Protein AF-A0A940B2F2-F1 (afdb_monomer_lite)

pLDDT: mean 76.48, std 18.61, range [26.86, 97.25]

Sequence (339 aa):
MKKLCLLAMIIAVISIASHAATLQRTILSHKGKITQYDANHWQDAINDAVSGDTVYFTPGLFSGSINITKPITLIGSGVAEDNAFWTGNDPLWYNGALANIYAGCAKTGESTRIDGNVSINIPGKITLTKTLMEGFLIYRDPWNSDGASVFIEQEITGVIIKRCQIGWISASAKSANMVLENCFFNGISPANWEEPDIHNCVIGQQIDARETEGFEFTNCMLNDLLGAHNCNFVNCTIESLGDWNNRSTHNTYVNCIYRESEENSTYSNCWQNDSPNLFTKSQLQSGGYIGTDNTVVGPLGGPAPFTLIPSQPYVTSSTLNYVKSTKKLNVNVTVKQGK

Radius of gyration: 21.16 Å; chains: 1; bounding box: 71×39×53 Å

Secondary structure (DSSP, 8-state):
-HHHHHHHHHHHHHTTS-TTS-S-EEEEEETTEEEEEETTSHHHHHHH--TT-EEEE-SEEEES-EEE-S--EEE-----GGGSSS-TTS-SS-TTHHHHHHTT---TTSSEEEES-EEE--SSSEE--S-SEES-EE---TTSSS--SEEE-S-EE--EEES-EEEEEEESS-EES-EEES-EEEEEE-TTEES-EEES-EEEEE--SS-EES-EEES-EEEE-TTEES-EEES-EEEE---SS------EEES-EESSPPTT-EEES-EE-S-TT---HHH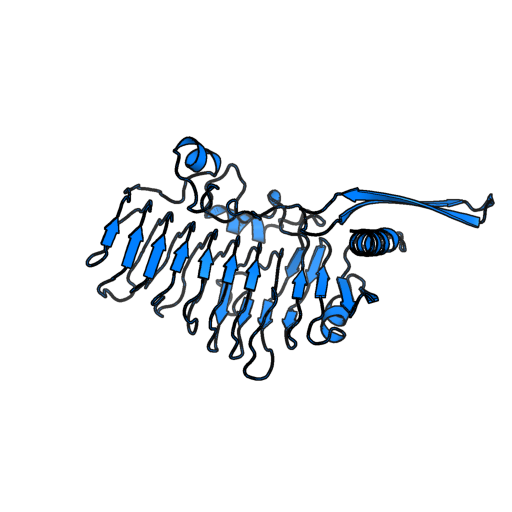HHHTT-B-TTSSBSSTT-SSS-S-SS-SS-EEEEEEEEEETTTTEEEEEEEEEPP-

Structure (mmCIF, N/CA/C/O backbone):
data_AF-A0A940B2F2-F1
#
_entry.id   AF-A0A940B2F2-F1
#
loop_
_atom_site.group_PDB
_atom_site.id
_atom_site.type_symbol
_atom_site.label_atom_id
_atom_site.label_alt_id
_atom_site.label_comp_id
_atom_site.label_asym_id
_atom_site.label_entity_id
_atom_site.label_seq_id
_atom_site.pdbx_PDB_ins_code
_atom_site.Cartn_x
_atom_site.Cartn_y
_atom_site.Cartn_z
_atom_site.occupancy
_atom_site.B_iso_or_equiv
_atom_site.auth_seq_id
_atom_site.auth_comp_id
_atom_site.auth_asym_id
_atom_site.auth_atom_id
_atom_site.pdbx_PDB_model_num
ATOM 1 N N . MET A 1 1 ? -20.273 -17.079 8.091 1.00 36.53 1 MET A N 1
ATOM 2 C CA . MET A 1 1 ? -21.473 -16.251 7.817 1.00 36.53 1 MET A CA 1
ATOM 3 C C . MET A 1 1 ? -22.186 -15.795 9.092 1.00 36.53 1 MET A C 1
ATOM 5 O O . MET A 1 1 ? -22.054 -14.628 9.417 1.00 36.53 1 MET A O 1
ATOM 9 N N . LYS A 1 2 ? -22.834 -16.662 9.893 1.00 26.86 2 LYS A N 1
ATOM 10 C CA . LYS A 1 2 ? -23.610 -16.226 11.086 1.00 26.86 2 LYS A CA 1
ATOM 11 C C . LYS A 1 2 ? -22.819 -15.420 12.140 1.00 26.86 2 LYS A C 1
ATOM 13 O O . LYS A 1 2 ? -23.349 -14.454 12.667 1.00 26.86 2 LYS A O 1
ATOM 18 N N . LYS A 1 3 ? -21.554 -15.772 12.415 1.00 31.70 3 LYS A N 1
ATOM 19 C CA . LYS A 1 3 ? -20.687 -15.044 13.372 1.00 31.70 3 LYS A CA 1
ATOM 20 C C . LYS A 1 3 ? -20.163 -13.703 12.831 1.00 31.70 3 LYS A C 1
ATOM 22 O O . LYS A 1 3 ? -20.025 -12.762 13.599 1.00 31.70 3 LYS A O 1
ATOM 27 N N . LEU A 1 4 ? -19.939 -13.608 11.516 1.00 35.59 4 LEU A N 1
ATOM 28 C CA . LEU A 1 4 ? -19.496 -12.379 10.842 1.00 35.59 4 LEU A CA 1
ATOM 29 C C . LEU A 1 4 ? -20.639 -11.348 10.775 1.00 35.59 4 LEU A C 1
ATOM 31 O O . LEU A 1 4 ? -20.444 -10.177 11.075 1.00 35.59 4 LEU A O 1
ATOM 35 N N . CYS A 1 5 ? -21.864 -11.812 10.490 1.00 35.19 5 CYS A N 1
ATOM 36 C CA . CYS A 1 5 ? -23.074 -10.987 10.537 1.00 35.19 5 CYS A CA 1
ATOM 37 C C . CYS A 1 5 ? -23.402 -10.491 11.958 1.00 35.19 5 CYS A C 1
ATOM 39 O O . CYS A 1 5 ? -23.948 -9.404 12.109 1.00 35.19 5 CYS A O 1
ATOM 41 N N . LEU A 1 6 ? -23.064 -11.266 12.998 1.00 35.03 6 LEU A N 1
ATOM 42 C CA . LEU A 1 6 ? -23.266 -10.870 14.396 1.00 35.03 6 LEU A CA 1
ATOM 43 C C . LEU A 1 6 ? -22.273 -9.779 14.829 1.00 35.03 6 LEU A C 1
ATOM 45 O O . LEU A 1 6 ? -22.662 -8.839 15.514 1.00 35.03 6 LEU A O 1
ATOM 49 N N . LEU A 1 7 ? -21.015 -9.872 14.382 1.00 41.25 7 LEU A N 1
ATOM 50 C CA . LEU A 1 7 ? -19.986 -8.854 14.621 1.00 41.25 7 LEU A CA 1
ATOM 51 C C . LEU A 1 7 ? -20.359 -7.523 13.948 1.00 41.25 7 LEU A C 1
ATOM 53 O O . LEU A 1 7 ? -20.327 -6.476 14.589 1.00 41.25 7 LEU A O 1
ATOM 57 N N . ALA A 1 8 ? -20.821 -7.587 12.695 1.00 45.59 8 ALA A N 1
ATOM 58 C CA . ALA A 1 8 ? -21.332 -6.439 11.946 1.00 45.59 8 ALA A CA 1
ATOM 59 C C . ALA A 1 8 ? -22.573 -5.799 12.599 1.00 45.59 8 ALA A C 1
ATOM 61 O O . ALA A 1 8 ? -22.670 -4.577 12.671 1.00 45.59 8 ALA A O 1
ATOM 62 N N . MET A 1 9 ? -23.501 -6.603 13.137 1.00 38.94 9 MET A N 1
ATOM 63 C CA . MET A 1 9 ? -24.659 -6.097 13.890 1.00 38.94 9 MET A CA 1
ATOM 64 C C . MET A 1 9 ? -24.264 -5.403 15.202 1.00 38.94 9 MET A C 1
ATOM 66 O O . MET A 1 9 ? -24.901 -4.428 15.587 1.00 38.94 9 MET A O 1
ATOM 70 N N . ILE A 1 10 ? -23.213 -5.859 15.887 1.00 47.75 10 ILE A N 1
ATOM 71 C CA . ILE A 1 10 ? -22.746 -5.244 17.142 1.00 47.75 10 ILE A CA 1
ATOM 72 C C . ILE A 1 10 ? -22.036 -3.911 16.870 1.00 47.75 10 ILE A C 1
ATOM 74 O O . ILE A 1 10 ? -22.280 -2.936 17.577 1.00 47.75 10 ILE A O 1
ATOM 78 N N . ILE A 1 11 ? -21.230 -3.833 15.808 1.00 47.78 11 ILE A N 1
ATOM 79 C CA . ILE A 1 11 ? -20.632 -2.571 15.338 1.00 47.78 11 ILE A CA 1
ATOM 80 C C . ILE A 1 11 ? -21.739 -1.561 14.980 1.00 47.78 11 ILE A C 1
ATOM 82 O O . ILE A 1 11 ? -21.633 -0.379 15.304 1.00 47.78 11 ILE A O 1
ATOM 86 N N . ALA A 1 12 ? -22.842 -2.050 14.406 1.00 41.50 12 ALA A N 1
ATOM 87 C CA . ALA A 1 12 ? -23.969 -1.250 13.948 1.00 41.50 12 ALA A CA 1
ATOM 88 C C . ALA A 1 12 ? -24.878 -0.663 15.043 1.00 41.50 12 ALA A C 1
ATOM 90 O O . ALA A 1 12 ? -25.451 0.407 14.857 1.00 41.50 12 ALA A O 1
ATOM 91 N N . VAL A 1 13 ? -25.023 -1.334 16.188 1.00 41.50 13 VAL A N 1
ATOM 92 C CA . VAL A 1 13 ? -25.939 -0.903 17.265 1.00 41.50 13 VAL A CA 1
ATOM 93 C C . VAL A 1 13 ? -25.313 0.154 18.191 1.00 41.50 13 VAL A C 1
ATOM 95 O O . VAL A 1 13 ? -26.031 0.879 18.877 1.00 41.50 13 VAL A O 1
ATOM 98 N N . ILE A 1 14 ? -23.984 0.286 18.213 1.00 45.78 14 ILE A N 1
ATOM 99 C CA . ILE A 1 14 ? -23.275 1.066 19.244 1.00 45.78 14 ILE A CA 1
ATOM 100 C C . ILE A 1 14 ? -22.861 2.470 18.753 1.00 45.78 14 ILE A C 1
ATOM 102 O O . ILE A 1 14 ? -22.592 3.353 19.567 1.00 45.78 14 ILE A O 1
ATOM 106 N N . SER A 1 15 ? -22.946 2.754 17.448 1.00 39.41 15 SER A N 1
ATOM 107 C CA . SER A 1 15 ? -22.737 4.092 16.859 1.00 39.41 15 SER A CA 1
ATOM 108 C C . SER A 1 15 ? -23.793 5.141 17.254 1.00 39.41 15 SER A C 1
ATOM 110 O O . SER A 1 15 ? -23.767 6.258 16.751 1.00 39.41 15 SER A O 1
ATOM 112 N N . ILE A 1 16 ? -24.734 4.799 18.138 1.00 42.12 16 ILE A N 1
ATOM 113 C CA . ILE A 1 16 ? -26.012 5.506 18.280 1.00 42.12 16 ILE A CA 1
ATOM 114 C C . ILE A 1 16 ? -26.215 6.135 19.676 1.00 42.12 16 ILE A C 1
ATOM 116 O O . ILE A 1 16 ? -27.198 6.830 19.923 1.00 42.12 16 ILE A O 1
ATOM 120 N N . ALA A 1 17 ? -25.273 5.956 20.603 1.00 33.91 17 ALA A N 1
ATOM 121 C CA . ALA A 1 17 ? -25.371 6.497 21.960 1.00 33.91 17 ALA A CA 1
ATOM 122 C C . ALA A 1 17 ? -24.471 7.729 22.188 1.00 33.91 17 ALA A C 1
ATOM 124 O O . ALA A 1 17 ? -23.550 7.663 22.992 1.00 33.91 17 ALA A O 1
ATOM 125 N N . SER A 1 18 ? -24.733 8.839 21.488 1.00 33.03 18 SER A N 1
ATOM 126 C CA . SER A 1 18 ? -24.575 10.217 22.007 1.00 33.03 18 SER A CA 1
ATOM 127 C C . SER A 1 18 ? -24.997 11.247 20.949 1.00 33.03 18 SER A C 1
ATOM 129 O O . SER A 1 18 ? -24.372 11.413 19.906 1.00 33.03 18 SER A O 1
ATOM 131 N N . HIS A 1 19 ? -26.093 11.959 21.215 1.00 33.22 19 HIS A N 1
ATOM 132 C CA . HIS A 1 19 ? -26.505 13.126 20.435 1.00 33.22 19 HIS A CA 1
ATOM 133 C C . HIS A 1 19 ? -25.545 14.286 20.752 1.00 33.22 19 HIS A C 1
ATOM 135 O O . HIS A 1 19 ? -25.792 14.992 21.723 1.00 33.22 19 HIS A O 1
ATOM 141 N N . ALA A 1 20 ? -24.433 14.396 20.009 1.00 31.58 20 ALA A N 1
ATOM 142 C CA . ALA A 1 20 ? -23.601 15.601 19.784 1.00 31.58 20 ALA A CA 1
ATOM 143 C C . ALA A 1 20 ? -22.152 15.281 19.345 1.00 31.58 20 ALA A C 1
ATOM 145 O O . ALA A 1 20 ? -21.433 16.198 18.962 1.00 31.58 20 ALA A O 1
ATOM 146 N N . ALA A 1 21 ? -21.697 14.025 19.401 1.00 36.19 21 ALA A N 1
ATOM 147 C CA . ALA A 1 21 ? -20.305 13.677 19.110 1.00 36.19 21 ALA A CA 1
ATOM 148 C C . ALA A 1 21 ? -20.130 13.167 17.671 1.00 36.19 21 ALA A C 1
ATOM 150 O O . ALA A 1 21 ? -20.976 12.441 17.148 1.00 36.19 21 ALA A O 1
ATOM 151 N N . THR A 1 22 ? -19.020 13.544 17.041 1.00 48.56 22 THR A N 1
ATOM 152 C CA . THR A 1 22 ? -18.522 12.980 15.782 1.00 48.56 22 THR A CA 1
ATOM 153 C C . THR A 1 22 ? -18.625 11.447 15.795 1.00 48.56 22 THR A C 1
ATOM 155 O O . THR A 1 22 ? -18.261 10.798 16.771 1.00 48.56 22 THR A O 1
ATOM 158 N N . LEU A 1 23 ? -19.112 10.841 14.704 1.00 61.84 23 LEU A N 1
ATOM 159 C CA . LEU A 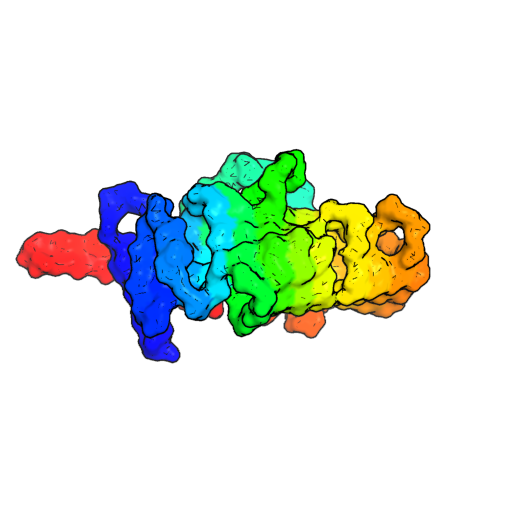1 23 ? -19.284 9.381 14.543 1.00 61.84 23 LEU A CA 1
ATOM 160 C C . LEU A 1 23 ? -17.955 8.586 14.529 1.00 61.84 23 LEU A C 1
ATOM 162 O O . LEU A 1 23 ? -17.955 7.389 14.248 1.00 61.84 23 LEU A O 1
ATOM 166 N N . GLN A 1 24 ? -16.836 9.244 14.831 1.00 75.44 24 GLN A N 1
ATOM 167 C CA . GLN A 1 24 ? -15.497 8.685 14.818 1.00 75.44 24 GLN A CA 1
ATOM 168 C C . GLN A 1 24 ? -15.262 7.792 16.039 1.00 75.44 24 GLN A C 1
ATOM 170 O O . GLN A 1 24 ? -15.423 8.220 17.184 1.00 75.44 24 GLN A O 1
ATOM 175 N N . ARG A 1 25 ? -14.891 6.537 15.790 1.00 81.69 25 ARG A N 1
ATOM 176 C CA . ARG A 1 25 ? -14.642 5.518 16.810 1.00 81.69 25 ARG A CA 1
ATOM 177 C C . ARG A 1 25 ? -13.499 4.609 16.400 1.00 81.69 25 ARG A C 1
ATOM 179 O O . ARG A 1 25 ? -13.245 4.396 15.213 1.00 81.69 25 ARG A O 1
ATOM 186 N N . THR A 1 26 ? -12.916 3.985 17.412 1.00 86.44 26 THR A N 1
ATOM 187 C CA . THR A 1 26 ? -11.992 2.869 17.239 1.00 86.44 26 THR A CA 1
ATOM 188 C C . THR A 1 26 ? -12.540 1.642 17.952 1.00 86.44 26 THR A C 1
ATOM 190 O O . THR A 1 26 ? -13.150 1.737 19.018 1.00 86.44 26 THR A O 1
ATOM 193 N N . ILE A 1 27 ? -12.385 0.477 17.334 1.00 85.88 27 ILE A N 1
ATOM 194 C CA . ILE A 1 27 ? -12.992 -0.772 17.781 1.00 85.88 27 ILE A CA 1
ATOM 195 C C . ILE A 1 27 ? -11.896 -1.823 17.903 1.00 85.88 27 ILE A C 1
ATOM 197 O O . ILE A 1 27 ? -11.338 -2.260 16.902 1.00 85.88 27 ILE A O 1
ATOM 201 N N . LEU A 1 28 ? -11.614 -2.262 19.123 1.00 89.19 28 LEU A N 1
ATOM 202 C CA . LEU A 1 28 ? -10.711 -3.375 19.386 1.00 89.19 28 LEU A CA 1
ATOM 203 C C . LEU A 1 28 ? -11.487 -4.692 19.330 1.00 89.19 28 LEU A C 1
ATOM 205 O O . LEU A 1 28 ? -12.464 -4.878 20.056 1.00 89.19 28 LEU A O 1
ATOM 209 N N . SER A 1 29 ? -11.026 -5.624 18.500 1.00 86.62 29 SER A N 1
ATOM 210 C CA . SER A 1 29 ? -11.499 -7.005 18.441 1.00 86.62 29 SER A CA 1
ATOM 211 C C . SER A 1 29 ? -10.461 -7.951 19.032 1.00 86.62 29 SER A C 1
ATOM 213 O O . SER A 1 29 ? -9.476 -8.285 18.373 1.00 86.62 29 SER A O 1
ATOM 215 N N . HIS A 1 30 ? -10.746 -8.459 20.231 1.00 89.38 30 HIS A N 1
ATOM 216 C CA . HIS A 1 30 ? -9.920 -9.431 20.940 1.00 89.38 30 HIS A CA 1
ATOM 217 C C . HIS A 1 30 ? -10.672 -10.753 21.106 1.00 89.38 30 HIS A C 1
ATOM 219 O O . HIS A 1 30 ? -11.643 -10.838 21.861 1.00 89.38 30 HIS A O 1
ATOM 225 N N . LYS A 1 31 ? -10.246 -11.809 20.401 1.00 86.81 31 LYS A N 1
ATOM 226 C CA . LYS A 1 31 ? -10.842 -13.165 20.490 1.00 86.81 31 LYS A CA 1
ATOM 227 C C . LYS A 1 31 ? -12.380 -13.183 20.364 1.00 86.81 31 LYS A C 1
ATOM 229 O O . LYS A 1 31 ? -13.065 -13.957 21.030 1.00 86.81 31 LYS A O 1
ATOM 234 N N . GLY A 1 32 ? -12.932 -12.319 19.509 1.00 74.56 32 GLY A N 1
ATOM 235 C CA . GLY A 1 32 ? -14.376 -12.184 19.283 1.00 74.56 32 GLY A CA 1
ATOM 236 C C . GLY A 1 32 ? -15.115 -11.288 20.285 1.00 74.56 32 GLY A C 1
ATOM 237 O O . GLY A 1 32 ? -16.309 -11.057 20.106 1.00 74.56 32 GLY A O 1
ATOM 238 N N . LYS A 1 33 ? -14.431 -10.755 21.306 1.00 80.06 33 LYS A N 1
ATOM 239 C CA . LYS A 1 33 ? -14.927 -9.659 22.144 1.00 80.06 33 LYS A CA 1
ATOM 240 C C . LYS A 1 33 ? -14.610 -8.326 21.470 1.00 80.06 33 LYS A C 1
ATOM 242 O O . LYS A 1 33 ? -13.508 -8.140 20.963 1.00 80.06 33 LYS A O 1
ATOM 247 N N . ILE A 1 34 ? -15.573 -7.411 21.506 1.00 81.69 34 ILE A N 1
ATOM 248 C CA . ILE A 1 34 ? -15.451 -6.067 20.950 1.00 81.69 34 ILE A CA 1
ATOM 249 C C . ILE A 1 34 ? -15.424 -5.039 22.084 1.00 81.69 34 ILE A C 1
ATOM 251 O O . ILE A 1 34 ? -16.316 -5.045 22.934 1.00 81.69 34 ILE A O 1
ATOM 255 N N . THR A 1 35 ? -14.429 -4.154 22.066 1.00 83.69 35 THR A N 1
ATOM 256 C CA . THR A 1 35 ? -14.328 -2.966 22.928 1.00 83.69 35 THR A CA 1
ATOM 257 C C . THR A 1 35 ? -14.304 -1.725 22.042 1.00 83.69 35 THR A C 1
ATOM 259 O O . THR A 1 35 ? -13.708 -1.753 20.967 1.00 83.69 35 THR A O 1
ATOM 262 N N . GLN A 1 36 ? -14.972 -0.650 22.458 1.00 80.69 36 GLN A N 1
ATOM 263 C CA . GLN A 1 36 ? -15.047 0.587 21.683 1.00 80.69 36 GLN A CA 1
ATOM 264 C C . GLN A 1 36 ? -14.445 1.750 22.437 1.00 80.69 36 GLN A C 1
ATOM 266 O O . GLN A 1 36 ? -14.612 1.862 23.649 1.00 80.69 36 GLN A O 1
ATOM 271 N N . TYR A 1 37 ? -13.834 2.630 21.663 1.00 86.56 37 TYR A N 1
ATOM 272 C CA . TYR A 1 37 ? -13.185 3.837 22.118 1.00 86.56 37 TYR A CA 1
ATOM 273 C C . TYR A 1 37 ? -13.753 4.991 21.302 1.00 86.56 37 TYR A C 1
ATOM 275 O O . TYR A 1 37 ? -13.975 4.865 20.090 1.00 86.56 37 TYR A O 1
ATOM 283 N N . ASP A 1 38 ? -14.065 6.088 21.981 1.00 83.19 38 ASP A N 1
ATOM 284 C CA . ASP A 1 38 ? -14.526 7.304 21.322 1.00 83.19 38 ASP A CA 1
ATOM 285 C C . ASP A 1 38 ? -13.369 8.019 20.600 1.00 83.19 38 ASP A C 1
ATOM 287 O O . ASP A 1 38 ? -12.210 7.604 20.665 1.00 83.19 38 ASP A O 1
ATOM 291 N N . ALA A 1 39 ? -13.695 9.103 19.896 1.00 76.94 39 ALA A N 1
ATOM 292 C CA . ALA A 1 39 ? -12.737 9.867 19.104 1.00 76.94 39 ALA A CA 1
ATOM 293 C C . ALA A 1 39 ? -11.546 10.423 19.906 1.00 76.94 39 ALA A C 1
ATOM 295 O O . ALA A 1 39 ? -10.504 10.666 19.311 1.00 76.94 39 ALA A O 1
ATOM 296 N N . ASN A 1 40 ? -11.668 10.613 21.224 1.00 83.00 40 ASN A N 1
ATOM 297 C CA . ASN A 1 40 ? -10.592 11.153 22.062 1.00 83.00 40 ASN A CA 1
ATOM 298 C C . ASN A 1 40 ? -9.728 10.055 22.698 1.00 83.00 40 ASN A C 1
ATOM 300 O O . ASN A 1 40 ? -8.626 10.341 23.153 1.00 83.00 40 ASN A O 1
ATOM 304 N N . HIS A 1 41 ? -10.207 8.810 22.704 1.00 89.06 41 HIS A N 1
ATOM 305 C CA . HIS A 1 41 ? -9.547 7.663 23.334 1.00 89.06 41 HIS A CA 1
ATOM 306 C C . HIS A 1 41 ? -9.123 6.599 22.314 1.00 89.06 41 HIS A C 1
ATOM 308 O O . HIS A 1 41 ? -8.880 5.446 22.658 1.00 89.06 41 HIS A O 1
ATOM 314 N N . TRP A 1 42 ? -9.024 6.952 21.031 1.00 91.44 42 TRP A N 1
ATOM 315 C CA . TRP A 1 42 ? -8.665 5.999 19.979 1.00 91.44 42 TRP A CA 1
ATOM 316 C C . TRP A 1 42 ? -7.302 5.324 20.216 1.00 91.44 42 TRP A C 1
ATOM 318 O O . TRP A 1 42 ? -7.121 4.159 19.858 1.00 91.44 42 TRP A O 1
ATOM 328 N N . GLN A 1 43 ? -6.357 6.031 20.848 1.00 94.69 43 GLN A N 1
ATOM 329 C CA . GLN A 1 43 ? -5.039 5.500 21.211 1.00 94.69 43 GLN A CA 1
ATOM 330 C C . GLN A 1 43 ? -5.133 4.389 22.261 1.00 94.69 43 GLN A C 1
ATOM 332 O O . GLN A 1 43 ? -4.344 3.445 22.221 1.00 94.69 43 GLN A O 1
ATOM 337 N N . ASP A 1 44 ? -6.133 4.436 23.143 1.00 95.62 44 ASP A N 1
ATOM 338 C CA . ASP A 1 44 ? -6.344 3.398 24.152 1.00 95.62 44 ASP A CA 1
ATOM 339 C C . ASP A 1 44 ? -6.693 2.057 23.501 1.00 95.62 44 ASP A C 1
ATOM 341 O O . ASP A 1 44 ? -6.255 1.015 23.976 1.00 95.62 44 ASP A O 1
ATOM 345 N N . ALA A 1 45 ? -7.357 2.060 22.339 1.00 94.81 45 ALA A N 1
ATOM 346 C CA . ALA A 1 45 ? -7.592 0.840 21.565 1.00 94.81 45 ALA A CA 1
ATOM 347 C C . ALA A 1 45 ? -6.286 0.159 21.131 1.00 94.81 45 ALA A C 1
ATOM 349 O O . ALA A 1 45 ? -6.189 -1.068 21.133 1.00 94.81 45 ALA A O 1
ATOM 350 N N . ILE A 1 46 ? -5.281 0.955 20.755 1.00 96.69 46 ILE A N 1
ATOM 351 C CA . ILE A 1 46 ? -3.949 0.473 20.375 1.00 96.69 46 ILE A CA 1
ATOM 352 C C . ILE A 1 46 ? -3.184 0.008 21.617 1.00 96.69 46 ILE A C 1
ATOM 354 O O . ILE A 1 46 ? -2.523 -1.034 21.582 1.00 96.69 46 ILE A O 1
ATOM 358 N N . ASN A 1 47 ? -3.297 0.739 22.728 1.00 96.69 47 ASN A N 1
ATOM 359 C CA . ASN A 1 47 ? -2.647 0.406 23.996 1.00 96.69 47 ASN A CA 1
ATOM 360 C C . ASN A 1 47 ? -3.194 -0.895 24.605 1.00 96.69 47 ASN A C 1
ATOM 362 O O . ASN A 1 47 ? -2.402 -1.746 25.012 1.00 96.69 47 ASN A O 1
ATOM 366 N N . ASP A 1 48 ? -4.510 -1.094 24.568 1.00 96.88 48 ASP A N 1
ATOM 367 C CA . ASP A 1 48 ? -5.200 -2.265 25.119 1.00 96.88 48 ASP A CA 1
ATOM 368 C C . ASP A 1 48 ? -5.076 -3.514 24.238 1.00 96.88 48 ASP A C 1
ATOM 370 O O . ASP A 1 48 ? -5.196 -4.637 24.736 1.00 96.88 48 ASP A O 1
ATOM 374 N N . ALA A 1 49 ? -4.833 -3.346 22.933 1.00 97.25 49 ALA A N 1
ATOM 375 C CA . ALA A 1 49 ? -4.657 -4.466 22.016 1.00 97.25 49 ALA A CA 1
ATOM 376 C C . ALA A 1 49 ? -3.493 -5.366 22.450 1.00 97.25 49 ALA A C 1
ATOM 378 O O . ALA A 1 49 ? -2.452 -4.890 22.902 1.00 97.25 49 ALA A O 1
ATOM 379 N N . VAL A 1 50 ? -3.606 -6.672 22.241 1.00 96.62 50 VAL A N 1
ATOM 380 C CA . VAL A 1 50 ? -2.490 -7.614 22.403 1.00 96.62 50 VAL A CA 1
ATOM 381 C C . VAL A 1 50 ? -2.165 -8.298 21.078 1.00 96.62 50 VAL A C 1
ATOM 383 O O . VAL A 1 50 ? -2.909 -8.196 20.107 1.00 96.62 50 VAL A O 1
ATOM 386 N N . SER A 1 51 ? -1.024 -8.991 21.026 1.00 96.12 51 SER A N 1
ATOM 387 C CA . SER A 1 51 ? -0.583 -9.750 19.848 1.00 96.12 51 SER A CA 1
ATOM 388 C C . SER A 1 51 ? -1.722 -10.574 19.227 1.00 96.12 51 SER A C 1
ATOM 390 O O . SER A 1 51 ? -2.375 -11.368 19.909 1.00 96.12 51 SER A O 1
ATOM 392 N N . GLY A 1 52 ? -1.948 -10.382 17.926 1.00 94.12 52 GLY A N 1
ATOM 393 C CA . GLY A 1 52 ? -2.957 -11.076 17.132 1.00 94.12 52 GLY A CA 1
ATOM 394 C C . GLY A 1 52 ? -4.319 -10.383 17.026 1.00 94.12 52 GLY A C 1
ATOM 395 O O . GLY A 1 52 ? -5.143 -10.864 16.235 1.00 94.12 52 GLY A O 1
ATOM 396 N N . ASP A 1 53 ? -4.543 -9.295 17.769 1.00 95.38 53 ASP A N 1
ATOM 397 C CA . ASP A 1 53 ? -5.782 -8.512 17.742 1.00 95.38 53 ASP A CA 1
ATOM 398 C C . ASP A 1 53 ? -5.949 -7.691 16.461 1.00 95.38 53 ASP A C 1
ATOM 400 O O . ASP A 1 53 ? -5.013 -7.474 15.689 1.00 95.38 53 ASP A O 1
ATOM 404 N N . THR A 1 54 ? -7.177 -7.217 16.248 1.00 91.75 54 THR A N 1
ATOM 405 C CA . THR A 1 54 ? -7.514 -6.298 15.159 1.00 91.75 54 THR A CA 1
ATOM 406 C C . THR A 1 54 ? -8.158 -5.042 15.720 1.00 91.75 54 THR A C 1
ATOM 408 O O . THR A 1 54 ? -9.091 -5.132 16.519 1.00 91.75 54 THR A O 1
ATOM 411 N N . VAL A 1 55 ? -7.680 -3.883 15.281 1.00 93.69 55 VAL A N 1
ATOM 412 C CA . VAL A 1 55 ? -8.194 -2.569 15.653 1.00 93.69 55 VAL A CA 1
ATOM 413 C C . VAL A 1 55 ? -8.790 -1.913 14.414 1.00 93.69 55 VAL A C 1
ATOM 415 O O . VAL A 1 55 ? -8.090 -1.657 13.436 1.00 93.69 55 VAL A O 1
ATOM 418 N N . TYR A 1 56 ? -10.095 -1.661 14.450 1.00 87.81 56 TYR A N 1
ATOM 419 C CA . TYR A 1 56 ? -10.829 -1.031 13.359 1.00 87.81 56 TYR A CA 1
ATOM 420 C C . TYR A 1 56 ? -11.018 0.453 13.628 1.00 87.81 56 TYR A C 1
ATOM 422 O O . TYR A 1 56 ? -11.362 0.841 14.744 1.00 87.81 56 TYR A O 1
ATOM 430 N N . PHE A 1 57 ? -10.874 1.259 12.590 1.00 86.69 57 PHE A N 1
ATOM 431 C CA . PHE A 1 57 ? -11.087 2.694 12.607 1.00 86.69 57 PHE A CA 1
ATOM 432 C C . PHE A 1 57 ? -12.255 3.020 11.682 1.00 86.69 57 PHE A C 1
ATOM 434 O O . PHE A 1 57 ? -12.284 2.620 10.515 1.00 86.69 57 PHE A O 1
ATOM 441 N N . THR A 1 58 ? -13.236 3.753 12.201 1.00 78.50 58 THR A N 1
ATOM 442 C CA . THR A 1 58 ? -14.300 4.313 11.361 1.00 78.50 58 THR A CA 1
ATOM 443 C C . THR A 1 58 ? -13.736 5.427 10.471 1.00 78.50 58 THR A C 1
ATOM 445 O O . THR A 1 58 ? -12.602 5.876 10.684 1.00 78.50 58 THR A O 1
ATOM 448 N N . PRO A 1 59 ? -14.509 5.950 9.508 1.00 78.00 59 PRO A N 1
ATOM 449 C CA . PRO A 1 59 ? -14.142 7.200 8.865 1.00 78.00 59 PRO A CA 1
ATOM 450 C C . PRO A 1 59 ? -13.997 8.323 9.901 1.00 78.00 59 PRO A C 1
ATOM 452 O O . PRO A 1 59 ? -14.728 8.357 10.898 1.00 78.00 59 PRO A O 1
ATOM 455 N N . GLY A 1 60 ? -13.049 9.229 9.680 1.00 76.94 60 GLY A N 1
ATOM 456 C CA . GLY A 1 60 ? -12.731 10.312 10.607 1.00 76.94 60 GLY A CA 1
ATOM 457 C C . GLY A 1 60 ? -11.261 10.725 10.573 1.00 76.94 60 GLY A C 1
ATOM 458 O O . GLY A 1 60 ? -10.436 10.086 9.920 1.00 76.94 60 GLY A O 1
ATOM 459 N N . LEU A 1 61 ? -10.959 11.809 11.291 1.00 81.44 61 LEU A N 1
ATOM 460 C CA . LEU A 1 61 ? -9.618 12.370 11.441 1.00 81.44 61 LEU A CA 1
ATOM 461 C C . LEU A 1 61 ? -9.060 11.990 12.813 1.00 81.44 61 LEU A C 1
ATOM 463 O O . LEU A 1 61 ? -9.496 12.517 13.835 1.00 81.44 61 LEU A O 1
ATOM 467 N N . PHE A 1 62 ? -8.092 11.086 12.853 1.00 86.19 62 PHE A N 1
ATOM 468 C CA . PHE A 1 62 ? -7.432 10.651 14.079 1.00 86.19 62 PHE A CA 1
ATOM 469 C C . PHE A 1 62 ? -6.153 11.465 14.268 1.00 86.19 62 PHE A C 1
ATOM 471 O O . PHE A 1 62 ? -5.120 11.164 13.670 1.00 86.19 62 PHE A O 1
ATOM 478 N N . SER A 1 63 ? -6.247 12.534 15.061 1.00 86.12 63 SER A N 1
ATOM 479 C CA . SER A 1 63 ? -5.106 13.397 15.373 1.00 86.12 63 SER A CA 1
ATOM 480 C C . SER A 1 63 ? -4.096 12.693 16.270 1.00 86.12 63 SER A C 1
ATOM 482 O O . SER A 1 63 ? -4.466 12.141 17.309 1.00 86.12 63 SER A O 1
ATOM 484 N N . GLY A 1 64 ? -2.821 12.765 15.884 1.00 86.88 64 GLY A N 1
ATOM 485 C CA . GLY A 1 64 ? -1.701 12.158 16.595 1.00 86.88 64 GLY A CA 1
ATOM 486 C C . GLY A 1 64 ? -1.083 10.971 15.857 1.00 86.88 64 GLY A C 1
ATOM 487 O O . GLY A 1 64 ? -1.660 10.399 14.935 1.00 86.88 64 GLY A O 1
ATOM 488 N N . SER A 1 65 ? 0.122 10.600 16.285 1.00 91.62 65 SER A N 1
ATOM 489 C CA . SER A 1 65 ? 0.868 9.475 15.717 1.00 91.62 65 SER A CA 1
ATOM 490 C C . SER A 1 65 ? 0.431 8.132 16.310 1.00 91.62 65 SER A C 1
ATOM 492 O O . SER A 1 65 ? 0.003 8.048 17.464 1.00 91.62 65 SER A O 1
ATOM 494 N N . ILE A 1 66 ? 0.592 7.065 15.529 1.00 95.06 66 ILE A N 1
ATOM 495 C CA . ILE A 1 66 ? 0.439 5.672 15.958 1.00 95.06 66 ILE A CA 1
ATOM 496 C C . ILE A 1 66 ? 1.830 5.088 16.194 1.00 95.06 66 ILE A C 1
ATOM 498 O O . ILE A 1 66 ? 2.688 5.170 15.322 1.00 95.06 66 ILE A O 1
ATOM 502 N N . ASN A 1 67 ? 2.035 4.437 17.339 1.00 95.56 67 ASN A N 1
ATOM 503 C CA . ASN A 1 67 ? 3.214 3.608 17.577 1.00 95.56 67 ASN A CA 1
ATOM 504 C C . ASN A 1 67 ? 2.798 2.137 17.713 1.00 95.56 67 ASN A C 1
ATOM 506 O O . ASN A 1 67 ? 2.158 1.747 18.692 1.00 95.56 67 ASN A O 1
ATOM 510 N N . ILE A 1 68 ? 3.141 1.319 16.721 1.00 97.06 68 ILE A N 1
ATOM 511 C CA . ILE A 1 68 ? 2.830 -0.107 16.686 1.00 97.06 68 ILE A CA 1
ATOM 512 C C . ILE A 1 68 ? 3.963 -0.876 17.361 1.00 97.06 68 ILE A C 1
ATOM 514 O O . ILE A 1 68 ? 5.005 -1.134 16.765 1.00 97.06 68 ILE A O 1
ATOM 518 N N . THR A 1 69 ? 3.722 -1.291 18.602 1.00 97.06 69 THR A N 1
ATOM 519 C CA . THR A 1 69 ? 4.684 -2.047 19.426 1.00 97.06 69 THR A CA 1
ATOM 520 C C . THR A 1 69 ? 4.339 -3.529 19.566 1.00 97.06 69 THR A C 1
ATOM 522 O O . THR A 1 69 ? 5.051 -4.291 20.219 1.00 97.06 69 THR A O 1
ATOM 525 N N . LYS A 1 70 ? 3.224 -3.958 18.968 1.00 96.69 70 LYS A N 1
ATOM 526 C CA . LYS A 1 70 ? 2.663 -5.311 19.065 1.00 96.69 70 LYS A CA 1
ATOM 527 C C . LYS A 1 70 ? 2.223 -5.776 17.674 1.00 96.69 70 LYS A C 1
ATOM 529 O O . LYS A 1 70 ? 1.784 -4.939 16.888 1.00 96.69 70 LYS A O 1
ATOM 534 N N . PRO A 1 71 ? 2.275 -7.083 17.363 1.00 96.62 71 PRO A N 1
ATOM 535 C CA . PRO A 1 71 ? 1.820 -7.609 16.077 1.00 96.62 71 PRO A CA 1
ATOM 536 C C . PRO A 1 71 ? 0.284 -7.646 16.039 1.00 96.62 71 PRO A C 1
ATOM 538 O O . PRO A 1 71 ? -0.349 -8.663 16.326 1.00 96.62 71 PRO A O 1
ATOM 541 N N . ILE A 1 72 ? -0.311 -6.497 15.736 1.00 96.75 72 ILE A N 1
ATOM 542 C CA . ILE A 1 72 ? -1.754 -6.270 15.611 1.00 96.75 72 ILE A CA 1
ATOM 543 C C . ILE A 1 72 ? -2.093 -5.887 14.170 1.00 96.75 72 ILE A C 1
ATOM 545 O O . ILE A 1 72 ? -1.226 -5.442 13.425 1.00 96.75 72 ILE A O 1
ATOM 549 N N . THR A 1 73 ? -3.356 -6.041 13.784 1.00 95.62 73 THR A N 1
ATOM 550 C CA . THR A 1 73 ? -3.863 -5.586 12.483 1.00 95.62 73 THR A CA 1
ATOM 551 C C . THR A 1 73 ? -4.654 -4.295 12.660 1.00 95.62 73 THR A C 1
ATOM 553 O O . THR A 1 73 ? -5.579 -4.255 13.469 1.00 95.62 73 THR A O 1
ATOM 556 N N . LEU A 1 74 ? -4.336 -3.259 11.889 1.00 95.62 74 LEU A N 1
ATOM 557 C CA . LEU A 1 74 ? -5.089 -2.007 11.830 1.00 95.62 74 LEU A CA 1
ATOM 558 C C . LEU A 1 74 ? -5.927 -1.972 10.549 1.00 95.62 74 LEU A C 1
ATOM 560 O O . LEU A 1 74 ? -5.400 -2.205 9.463 1.00 95.62 74 LEU A O 1
ATOM 564 N N . ILE A 1 75 ? -7.222 -1.674 10.661 1.00 89.31 75 ILE A N 1
ATOM 565 C CA . ILE A 1 75 ? -8.139 -1.611 9.511 1.00 89.31 75 ILE A CA 1
ATOM 566 C C . ILE A 1 75 ? -8.916 -0.300 9.547 1.00 89.31 75 ILE A C 1
ATOM 568 O O . ILE A 1 75 ? -9.754 -0.094 10.423 1.00 89.31 75 ILE A O 1
ATOM 572 N N . GLY A 1 76 ? -8.643 0.578 8.593 1.00 85.00 76 GLY A N 1
ATOM 573 C CA . GLY A 1 76 ? -9.418 1.774 8.312 1.00 85.00 76 GLY A CA 1
ATOM 574 C C . GLY A 1 76 ? -10.579 1.498 7.362 1.00 85.00 76 GLY A C 1
ATOM 575 O O . GLY A 1 76 ? -10.768 0.396 6.845 1.00 85.00 76 GLY A O 1
ATOM 576 N N . SER A 1 77 ? -11.380 2.529 7.134 1.00 73.94 77 SER A N 1
ATOM 577 C CA . SER A 1 77 ? -12.563 2.481 6.274 1.00 73.94 77 SER A CA 1
ATOM 578 C C . SER A 1 77 ? -12.264 2.784 4.799 1.00 73.94 77 SER A C 1
ATOM 580 O O . SER A 1 77 ? -13.189 2.824 3.993 1.00 73.94 77 SER A O 1
ATOM 582 N N . GLY A 1 78 ? -10.990 2.962 4.434 1.00 72.94 78 GLY A N 1
ATOM 583 C CA . GLY A 1 78 ? -10.550 3.332 3.088 1.00 72.94 78 GLY A CA 1
ATOM 584 C C . GLY A 1 78 ? -10.300 4.834 2.936 1.00 72.94 78 GLY A C 1
ATOM 585 O O . GLY A 1 78 ? -10.372 5.596 3.906 1.00 72.94 78 GLY A O 1
ATOM 586 N N . VAL A 1 79 ? -9.994 5.253 1.705 1.00 70.25 79 VAL A N 1
ATOM 587 C CA . VAL A 1 79 ? -9.838 6.668 1.328 1.00 70.25 79 VAL A CA 1
ATOM 588 C C . VAL A 1 79 ? -10.804 6.977 0.204 1.00 70.25 79 VAL A C 1
ATOM 590 O O . VAL A 1 79 ? -10.689 6.368 -0.854 1.00 70.25 79 VAL A O 1
ATOM 593 N N . ALA A 1 80 ? -11.742 7.890 0.439 1.00 64.00 80 ALA A N 1
ATOM 594 C CA . ALA A 1 80 ? -12.726 8.332 -0.540 1.00 64.00 80 ALA A CA 1
ATOM 595 C C . ALA A 1 80 ? -12.065 8.961 -1.776 1.00 64.00 80 ALA A C 1
ATOM 597 O O . ALA A 1 80 ? -11.003 9.568 -1.675 1.00 64.00 80 ALA A O 1
ATOM 598 N N . GLU A 1 81 ? -12.691 8.805 -2.947 1.00 57.72 81 GLU A N 1
ATOM 599 C CA . GLU A 1 81 ? -12.154 9.264 -4.242 1.00 57.72 81 GLU A CA 1
ATOM 600 C C . GLU A 1 81 ? -11.918 10.780 -4.282 1.00 57.72 81 GLU A C 1
ATOM 602 O O . GLU A 1 81 ? -11.013 11.245 -4.962 1.00 57.72 81 GLU A O 1
ATOM 607 N N . ASP A 1 82 ? -12.692 11.556 -3.525 1.00 55.84 82 ASP A N 1
ATOM 608 C CA . ASP A 1 82 ? -12.518 13.005 -3.380 1.00 55.84 82 ASP A CA 1
ATOM 609 C C . ASP A 1 82 ? -11.358 13.397 -2.444 1.00 55.84 82 ASP A C 1
ATOM 611 O O . ASP A 1 82 ? -10.904 14.541 -2.447 1.00 55.84 82 ASP A O 1
ATOM 615 N N . ASN A 1 83 ? -10.880 12.445 -1.644 1.00 54.88 83 ASN A N 1
ATOM 616 C CA . ASN A 1 83 ? -9.728 12.568 -0.757 1.00 54.88 83 ASN A CA 1
ATOM 617 C C . ASN A 1 83 ? -8.503 11.829 -1.308 1.00 54.88 83 ASN A C 1
ATOM 619 O O . ASN A 1 83 ? -7.465 11.785 -0.644 1.00 54.88 83 ASN A O 1
ATOM 623 N N . ALA A 1 84 ? -8.632 11.212 -2.482 1.00 59.38 84 ALA A N 1
ATOM 624 C CA . ALA A 1 84 ? -7.582 10.418 -3.067 1.00 59.38 84 ALA A CA 1
ATOM 625 C C . ALA A 1 84 ? -6.494 11.308 -3.689 1.00 59.38 84 ALA A C 1
ATOM 627 O O . ALA A 1 84 ? -6.779 12.381 -4.216 1.00 59.38 84 ALA A O 1
ATOM 628 N N . PHE A 1 85 ? -5.241 10.837 -3.688 1.00 59.62 85 PHE A N 1
ATOM 629 C CA . PHE A 1 85 ? -4.123 11.520 -4.373 1.00 59.62 85 PHE A CA 1
ATOM 630 C C . PHE A 1 85 ? -4.296 11.550 -5.907 1.00 59.62 85 PHE A C 1
ATOM 632 O O . PHE A 1 85 ? -3.445 12.060 -6.627 1.00 59.62 85 PHE A O 1
ATOM 639 N N . TRP A 1 86 ? -5.393 10.990 -6.412 1.00 59.91 86 TRP A N 1
ATOM 640 C CA . TRP A 1 86 ? -5.818 10.990 -7.802 1.00 59.91 86 TRP A CA 1
ATOM 641 C C . TRP A 1 86 ? -7.351 10.829 -7.821 1.00 59.91 86 TRP A C 1
ATOM 643 O O . TRP A 1 86 ? -7.906 10.218 -6.909 1.00 59.91 86 TRP A O 1
ATOM 653 N N . THR A 1 87 ? -8.049 11.294 -8.859 1.00 51.00 87 THR A N 1
ATOM 654 C CA . THR A 1 87 ? -9.452 10.904 -9.098 1.00 51.00 87 THR A CA 1
ATOM 655 C C . THR A 1 87 ? -9.544 10.021 -10.340 1.00 51.00 87 THR A C 1
ATOM 657 O O . THR A 1 87 ? -8.778 10.199 -11.277 1.00 51.00 87 THR A O 1
ATOM 660 N N . GLY A 1 88 ? -10.466 9.048 -10.398 1.00 49.62 88 GLY A N 1
ATOM 661 C CA . GLY A 1 88 ? -10.574 8.057 -11.493 1.00 49.62 88 GLY A CA 1
ATOM 662 C C . GLY A 1 88 ? -10.597 8.609 -12.933 1.00 49.62 88 GLY A C 1
ATOM 663 O O . GLY A 1 88 ? -10.332 7.853 -13.870 1.00 49.62 88 GLY A O 1
ATOM 664 N N . ASN A 1 89 ? -10.905 9.900 -13.090 1.00 53.91 89 ASN A N 1
ATOM 665 C CA . ASN A 1 89 ? -10.953 10.629 -14.358 1.00 53.91 89 ASN A CA 1
ATOM 666 C C . ASN A 1 89 ? -9.690 11.458 -14.646 1.00 53.91 89 ASN A C 1
ATOM 668 O O . ASN A 1 89 ? -9.509 11.893 -15.782 1.00 53.91 89 ASN A O 1
ATOM 672 N N . ASP A 1 90 ? -8.838 11.669 -13.647 1.00 58.97 90 ASP A N 1
ATOM 673 C CA . ASP A 1 90 ? -7.540 12.312 -13.794 1.00 58.97 90 ASP A CA 1
ATOM 674 C C . ASP A 1 90 ? -6.484 11.280 -14.219 1.00 58.97 90 ASP A C 1
ATOM 676 O O . ASP A 1 90 ? -6.640 10.076 -13.961 1.00 58.97 90 ASP A O 1
ATOM 680 N N . PRO A 1 91 ? -5.389 11.732 -14.858 1.00 59.66 91 PRO A N 1
ATOM 681 C CA . PRO A 1 91 ? -4.129 11.004 -14.849 1.00 59.66 91 PRO A CA 1
ATOM 682 C C . PRO A 1 91 ? -3.891 10.321 -13.500 1.00 59.66 91 PRO A C 1
ATOM 684 O O . PRO A 1 91 ? -4.016 10.958 -12.451 1.00 59.66 91 PRO A O 1
ATOM 687 N N . LEU A 1 92 ? -3.546 9.030 -13.514 1.00 55.50 92 LEU A N 1
ATOM 688 C CA . LEU A 1 92 ? -3.278 8.278 -12.279 1.00 55.50 92 LEU A CA 1
ATOM 689 C C . LEU A 1 92 ? -2.086 8.855 -11.494 1.00 55.50 92 LEU A C 1
ATOM 691 O O . LEU A 1 92 ? -1.938 8.587 -10.302 1.00 55.50 92 LEU A O 1
ATOM 695 N N . TRP A 1 93 ? -1.304 9.720 -12.145 1.00 57.38 93 TRP A N 1
ATOM 696 C CA . TRP A 1 93 ? -0.353 10.639 -11.545 1.00 57.38 93 TRP A CA 1
ATOM 697 C C . TRP A 1 93 ? -0.679 12.098 -11.915 1.00 57.38 93 TRP A C 1
ATOM 699 O O . TRP A 1 93 ? -0.580 12.491 -13.078 1.00 57.38 93 TRP A O 1
ATOM 709 N N . TYR A 1 94 ? -1.032 12.927 -10.927 1.00 49.72 94 TYR A N 1
ATOM 710 C CA . TYR A 1 94 ? -1.237 14.367 -11.112 1.00 49.72 94 TYR A CA 1
ATOM 711 C C . TYR A 1 94 ? -0.525 15.166 -10.011 1.00 49.72 94 TYR A C 1
ATOM 713 O O . TYR A 1 94 ? -0.952 15.177 -8.858 1.00 49.72 94 TYR A O 1
ATOM 721 N N . ASN A 1 95 ? 0.532 15.902 -10.379 1.00 47.41 95 ASN A N 1
ATOM 722 C CA . ASN A 1 95 ? 1.314 16.767 -9.476 1.00 47.41 95 ASN A CA 1
ATOM 723 C C . ASN A 1 95 ? 0.462 17.805 -8.707 1.00 47.41 95 ASN A C 1
ATOM 725 O O . ASN A 1 95 ? 0.854 18.264 -7.637 1.00 47.41 95 ASN A O 1
ATOM 729 N N . GLY A 1 96 ? -0.722 18.174 -9.213 1.00 44.31 96 GLY A N 1
ATOM 730 C CA . GLY A 1 96 ? -1.634 19.095 -8.525 1.00 44.31 96 GLY A CA 1
ATOM 731 C C . GLY A 1 96 ? -2.465 18.463 -7.400 1.00 44.31 96 GLY A C 1
ATOM 732 O O . GLY A 1 96 ? -3.118 19.194 -6.658 1.00 44.31 96 GLY A O 1
ATOM 733 N N . ALA A 1 97 ? -2.439 17.136 -7.229 1.00 47.59 97 ALA A N 1
ATOM 734 C CA . ALA A 1 97 ? -3.171 16.456 -6.160 1.00 47.59 97 ALA A CA 1
ATOM 735 C C . ALA A 1 97 ? -2.567 16.714 -4.768 1.00 47.59 97 ALA A C 1
ATOM 737 O O . ALA A 1 97 ? -3.300 16.755 -3.780 1.00 47.59 97 ALA A O 1
ATOM 738 N N . LEU A 1 98 ? -1.259 16.997 -4.693 1.00 43.59 98 LEU A N 1
ATOM 739 C CA . LEU A 1 98 ? -0.585 17.370 -3.445 1.00 43.59 98 LEU A CA 1
ATOM 740 C C . LEU A 1 98 ? -1.176 18.655 -2.849 1.00 43.59 98 LEU A C 1
ATOM 742 O O . LEU A 1 98 ? -1.456 18.702 -1.655 1.00 43.59 98 LEU A O 1
ATOM 746 N N . ALA A 1 99 ? -1.479 19.658 -3.681 1.00 42.28 99 ALA A N 1
ATOM 747 C CA . ALA A 1 99 ? -2.058 20.928 -3.234 1.00 42.28 99 ALA A CA 1
ATOM 748 C C . ALA A 1 99 ? -3.463 20.775 -2.611 1.00 42.28 99 ALA A C 1
ATOM 750 O O . ALA A 1 99 ? -3.809 21.517 -1.691 1.00 42.28 99 ALA A O 1
ATOM 751 N N . ASN A 1 100 ? -4.252 19.789 -3.054 1.00 42.56 100 ASN A N 1
ATOM 752 C CA . ASN A 1 100 ? -5.606 19.549 -2.542 1.00 42.56 100 ASN A CA 1
ATOM 753 C C . ASN A 1 100 ? -5.616 18.784 -1.206 1.00 42.56 100 ASN A C 1
ATOM 755 O O . ASN A 1 100 ? -6.485 19.027 -0.368 1.00 42.56 100 ASN A O 1
ATOM 759 N N . ILE A 1 101 ? -4.614 17.934 -0.946 1.00 48.03 101 ILE A N 1
ATOM 760 C CA . ILE A 1 101 ? -4.491 17.207 0.330 1.00 48.03 101 ILE A CA 1
ATOM 761 C C . ILE A 1 101 ? -4.167 18.177 1.483 1.00 48.03 101 ILE A C 1
ATOM 763 O O . ILE A 1 101 ? -4.711 18.029 2.582 1.00 48.03 101 ILE A O 1
ATOM 767 N N . TYR A 1 102 ? -3.358 19.217 1.225 1.00 43.78 102 TYR A N 1
ATOM 768 C CA . TYR A 1 102 ? -3.057 20.285 2.193 1.00 43.78 102 TYR A CA 1
ATOM 769 C C . TYR A 1 102 ? -4.215 21.261 2.414 1.00 43.78 102 TYR A C 1
ATOM 771 O O . TYR A 1 102 ? -4.405 21.740 3.531 1.00 43.78 102 TYR A O 1
ATOM 779 N N . ALA A 1 103 ? -4.997 21.558 1.371 1.00 39.47 103 ALA A N 1
ATOM 780 C CA . ALA A 1 103 ? -6.051 22.576 1.410 1.00 39.47 103 ALA A CA 1
ATOM 781 C C . ALA A 1 103 ? -7.343 22.128 2.121 1.00 39.47 103 ALA A C 1
ATOM 783 O O . ALA A 1 103 ? -8.329 22.865 2.139 1.00 39.47 103 ALA A O 1
ATOM 784 N N . GLY A 1 104 ? -7.345 20.947 2.743 1.00 40.72 104 GLY A N 1
ATOM 785 C CA . GLY A 1 104 ? -8.500 20.440 3.468 1.00 40.72 104 GLY A CA 1
ATOM 786 C C . GLY A 1 104 ? -9.442 19.627 2.589 1.00 40.72 104 GLY A C 1
ATOM 787 O O . GLY A 1 104 ? -10.645 19.893 2.569 1.00 40.72 104 GLY A O 1
ATOM 788 N N . CYS A 1 105 ? -8.931 18.560 1.959 1.00 39.69 105 CYS A N 1
ATOM 789 C CA . CYS A 1 105 ? -9.721 17.356 1.674 1.00 39.69 105 CYS A CA 1
ATOM 790 C C . CYS A 1 105 ? -10.184 16.746 3.014 1.00 39.69 105 CYS A C 1
ATOM 792 O O . CYS A 1 105 ? -9.625 15.810 3.584 1.00 39.69 105 CYS A O 1
ATOM 794 N N . ALA A 1 106 ? -11.158 17.440 3.583 1.00 39.09 106 ALA A N 1
ATOM 795 C CA . ALA A 1 106 ? -11.873 17.195 4.806 1.00 39.09 106 ALA A CA 1
ATOM 796 C C . ALA A 1 106 ? -13.349 17.382 4.459 1.00 39.09 106 ALA A C 1
ATOM 798 O O . ALA A 1 106 ? -14.056 18.193 5.055 1.00 39.09 106 ALA A O 1
ATOM 799 N N . LYS A 1 107 ? -13.858 16.569 3.528 1.00 43.78 107 LYS A N 1
ATOM 800 C CA . LYS A 1 107 ? -15.175 16.010 3.816 1.00 43.78 107 LYS A CA 1
ATOM 801 C C . LYS A 1 107 ? -14.963 14.977 4.908 1.00 43.78 107 LYS A C 1
ATOM 803 O O . LYS A 1 107 ? -14.671 13.806 4.682 1.00 43.78 107 LYS A O 1
ATOM 808 N N . THR A 1 108 ? -14.993 15.493 6.127 1.00 45.38 108 THR A N 1
ATOM 809 C CA . THR A 1 108 ? -15.044 14.725 7.359 1.00 45.38 108 THR A CA 1
ATOM 810 C C . THR A 1 108 ? -16.134 13.660 7.221 1.00 45.38 108 THR A C 1
ATOM 812 O O . THR A 1 108 ? -17.309 13.988 7.089 1.00 45.38 108 THR A O 1
ATOM 815 N N . GLY A 1 109 ? -15.750 12.379 7.224 1.00 52.50 109 GLY A N 1
ATOM 816 C CA . GLY A 1 109 ? -16.708 11.275 7.354 1.00 52.50 109 GLY A CA 1
ATOM 817 C C . GLY A 1 109 ? -16.644 10.139 6.332 1.00 52.50 109 GLY A C 1
ATOM 818 O O . GLY A 1 109 ? -17.398 9.189 6.516 1.00 52.50 109 GLY A O 1
ATOM 819 N N . GLU A 1 110 ? -15.768 10.174 5.320 1.00 64.06 110 GLU A N 1
ATOM 820 C CA . GLU A 1 110 ? -15.681 9.068 4.337 1.00 64.06 110 GLU A CA 1
ATOM 821 C C . GLU A 1 110 ? -14.346 8.305 4.353 1.00 64.06 110 GLU A C 1
ATOM 823 O O . GLU A 1 110 ? -14.342 7.090 4.172 1.00 64.06 110 GLU A O 1
ATOM 828 N N . SER A 1 111 ? -13.233 8.976 4.668 1.00 74.31 111 SER A N 1
ATOM 829 C CA . SER A 1 111 ? -11.904 8.352 4.785 1.00 74.31 111 SER A CA 1
ATOM 830 C C . SER A 1 111 ? -11.490 8.132 6.242 1.00 74.31 111 SER A C 1
ATOM 832 O O . SER A 1 111 ? -11.834 8.940 7.108 1.00 74.31 111 SER A O 1
ATOM 834 N N . THR A 1 112 ? -10.687 7.103 6.524 1.00 82.75 112 THR A N 1
ATOM 835 C CA . THR A 1 112 ? -9.931 7.018 7.787 1.00 82.75 112 THR A CA 1
ATOM 836 C C . THR A 1 112 ? -8.582 7.707 7.608 1.00 82.75 112 THR A C 1
ATOM 838 O O . THR A 1 112 ? -7.693 7.168 6.949 1.00 82.75 112 THR A O 1
ATOM 841 N N . ARG A 1 113 ? -8.423 8.893 8.202 1.00 85.62 113 ARG A N 1
ATOM 842 C CA . ARG A 1 113 ? -7.195 9.690 8.121 1.00 85.62 113 ARG A CA 1
ATOM 843 C C . ARG A 1 113 ? -6.450 9.699 9.452 1.00 85.62 113 ARG A C 1
ATOM 845 O O . ARG A 1 113 ? -7.050 10.011 10.477 1.00 85.62 113 ARG A O 1
ATOM 852 N N . ILE A 1 114 ? -5.147 9.430 9.417 1.00 88.06 114 ILE A N 1
ATOM 853 C CA . ILE A 1 114 ? -4.231 9.680 10.538 1.00 88.06 114 ILE A CA 1
ATOM 854 C C . ILE A 1 114 ? -3.538 11.021 10.293 1.00 88.06 114 ILE A C 1
ATOM 856 O O . ILE A 1 114 ? -2.968 11.237 9.225 1.00 88.06 114 ILE A O 1
ATOM 860 N N . ASP A 1 115 ? -3.609 11.924 11.268 1.00 83.88 115 ASP A N 1
ATOM 861 C CA . ASP A 1 115 ? -2.938 13.229 11.235 1.00 83.88 115 ASP A CA 1
ATOM 862 C C . ASP A 1 115 ? -1.714 13.179 12.153 1.00 83.88 115 ASP A C 1
ATOM 864 O O . ASP A 1 115 ? -1.693 13.706 13.268 1.00 83.88 115 ASP A O 1
ATOM 868 N N . GLY A 1 116 ? -0.738 12.399 11.698 1.00 85.31 116 GLY A N 1
ATOM 869 C CA . GLY A 1 116 ? 0.465 12.006 12.416 1.00 85.31 116 GLY A CA 1
ATOM 870 C C . GLY A 1 116 ? 1.222 10.926 11.642 1.00 85.31 116 GLY A C 1
ATOM 871 O O . GLY A 1 116 ? 0.823 10.542 10.541 1.00 85.31 116 GLY A O 1
ATOM 872 N N . ASN A 1 117 ? 2.309 10.424 12.225 1.00 89.19 117 ASN A N 1
ATOM 873 C CA . ASN A 1 117 ? 3.092 9.333 11.640 1.00 89.19 117 ASN A CA 1
ATOM 874 C C . ASN A 1 117 ? 2.616 7.974 12.173 1.00 89.19 117 ASN A C 1
ATOM 876 O O . ASN A 1 117 ? 2.067 7.883 13.272 1.00 89.19 117 ASN A O 1
ATOM 880 N N . VAL A 1 118 ? 2.899 6.902 11.439 1.00 94.69 118 VAL A N 1
ATOM 881 C CA . VAL A 1 118 ? 2.796 5.524 11.930 1.00 94.69 118 VAL A CA 1
ATOM 882 C C . VAL A 1 118 ? 4.198 4.943 12.076 1.00 94.69 118 VAL A C 1
ATOM 884 O O . VAL A 1 118 ? 4.853 4.631 11.086 1.00 94.69 118 VAL A O 1
ATOM 887 N N . SER A 1 119 ? 4.648 4.769 13.314 1.00 94.75 119 SER A N 1
ATOM 888 C CA . SER A 1 119 ? 5.894 4.075 13.644 1.00 94.75 119 SER A CA 1
ATOM 889 C C . SER A 1 119 ? 5.629 2.588 13.863 1.00 94.75 119 SER A C 1
ATOM 891 O O . SER A 1 119 ? 4.732 2.214 14.618 1.00 94.75 119 SER A O 1
ATOM 893 N N . ILE A 1 120 ? 6.420 1.728 13.227 1.00 95.75 120 ILE A N 1
ATOM 894 C CA . ILE A 1 120 ? 6.400 0.274 13.396 1.00 95.75 120 ILE A CA 1
ATOM 895 C C . ILE A 1 120 ? 7.644 -0.101 14.200 1.00 95.75 120 ILE A C 1
ATOM 897 O O . ILE A 1 120 ? 8.747 -0.203 13.665 1.00 95.75 120 ILE A O 1
ATOM 901 N N . ASN A 1 121 ? 7.455 -0.286 15.505 1.00 95.31 121 ASN A N 1
ATOM 902 C CA . ASN A 1 121 ? 8.513 -0.519 16.486 1.00 95.31 121 ASN A CA 1
ATOM 903 C C . ASN A 1 121 ? 8.147 -1.724 17.367 1.00 95.31 121 ASN A C 1
ATOM 905 O O . ASN A 1 121 ? 7.997 -1.625 18.586 1.00 95.31 121 ASN A O 1
ATOM 909 N N . ILE A 1 122 ? 7.925 -2.873 16.723 1.00 96.19 122 ILE A N 1
ATOM 910 C CA . ILE A 1 122 ? 7.629 -4.132 17.411 1.00 96.19 122 ILE A CA 1
ATOM 911 C C . ILE A 1 122 ? 8.958 -4.702 17.931 1.00 96.19 122 ILE A C 1
ATOM 913 O O . ILE A 1 122 ? 9.836 -4.981 17.117 1.00 96.19 122 ILE A O 1
ATOM 917 N N . PRO A 1 123 ? 9.145 -4.877 19.254 1.00 92.94 123 PRO A N 1
ATOM 918 C CA . PRO A 1 123 ? 10.425 -5.321 19.794 1.00 92.94 123 PRO A CA 1
ATOM 919 C C . PRO A 1 123 ? 10.802 -6.744 19.368 1.00 92.94 123 PRO A C 1
ATOM 921 O O . PRO A 1 123 ? 9.983 -7.664 19.420 1.00 92.94 123 PRO A O 1
ATOM 924 N N . GLY A 1 124 ? 12.088 -6.932 19.063 1.00 89.44 124 GLY A N 1
ATOM 925 C CA . GLY A 1 124 ? 12.657 -8.217 18.656 1.00 89.44 124 GLY A CA 1
ATOM 926 C C . GLY A 1 124 ? 12.517 -8.499 17.158 1.00 89.44 124 GLY A C 1
ATOM 927 O O . GLY A 1 124 ? 11.886 -7.750 16.425 1.00 89.44 124 GLY A O 1
ATOM 928 N N . LYS A 1 125 ? 13.123 -9.600 16.702 1.00 89.75 125 LYS A N 1
ATOM 929 C CA . LYS A 1 125 ? 13.016 -10.058 15.310 1.00 89.75 125 LYS A CA 1
ATOM 930 C C . LYS A 1 125 ? 11.723 -10.849 15.143 1.00 89.75 125 LYS A C 1
ATOM 932 O O . LYS A 1 125 ? 11.630 -11.971 15.645 1.00 89.75 125 LYS A O 1
ATOM 937 N N . ILE A 1 126 ? 10.724 -10.265 14.485 1.00 93.88 126 ILE A N 1
ATOM 938 C CA . ILE A 1 126 ? 9.390 -10.863 14.343 1.00 93.88 126 ILE A CA 1
ATOM 939 C C . ILE A 1 126 ? 9.019 -11.083 12.876 1.00 93.88 126 ILE A C 1
ATOM 941 O O . ILE A 1 126 ? 9.315 -10.263 12.009 1.00 93.88 126 ILE A O 1
ATOM 945 N N . THR A 1 127 ? 8.305 -12.177 12.613 1.00 95.88 127 THR A N 1
ATOM 946 C CA . THR A 1 127 ? 7.627 -12.417 11.336 1.00 95.88 127 THR A CA 1
ATOM 947 C C . THR A 1 127 ? 6.130 -12.221 11.523 1.00 95.88 127 THR A C 1
ATOM 949 O O . THR A 1 127 ? 5.481 -12.950 12.278 1.00 95.88 127 THR A O 1
ATOM 952 N N . LEU A 1 128 ? 5.571 -11.227 10.841 1.00 95.81 128 LEU A N 1
ATOM 953 C CA . LEU A 1 128 ? 4.134 -11.029 10.766 1.00 95.81 128 LEU A CA 1
ATOM 954 C C . LEU A 1 128 ? 3.528 -12.046 9.795 1.00 95.81 128 LEU A C 1
ATOM 956 O O . LEU A 1 128 ? 4.079 -12.345 8.742 1.00 95.81 128 LEU A O 1
ATOM 960 N N . THR A 1 129 ? 2.372 -12.587 10.168 1.00 90.25 129 THR A N 1
ATOM 961 C CA . THR A 1 129 ? 1.611 -13.557 9.355 1.00 90.25 129 THR A CA 1
ATOM 962 C C . THR A 1 129 ? 0.243 -13.025 8.931 1.00 90.25 129 THR A C 1
ATOM 964 O O . THR A 1 129 ? -0.548 -13.731 8.309 1.00 90.25 129 THR A O 1
ATOM 967 N N . LYS A 1 130 ? -0.060 -11.777 9.295 1.00 91.50 130 LYS A N 1
ATOM 968 C CA . LYS A 1 130 ? -1.314 -11.086 9.001 1.00 91.50 130 LYS A CA 1
ATOM 969 C C . LYS A 1 130 ? -1.014 -9.708 8.432 1.00 91.50 130 LYS A C 1
ATOM 971 O O . LYS A 1 130 ? 0.052 -9.153 8.686 1.00 91.50 130 LYS A O 1
ATOM 976 N N . THR A 1 131 ? -2.000 -9.140 7.742 1.00 93.56 131 THR A N 1
ATOM 977 C CA . THR A 1 131 ? -2.001 -7.726 7.358 1.00 93.56 131 THR A CA 1
ATOM 978 C C . THR A 1 131 ? -1.722 -6.846 8.566 1.00 93.56 131 THR A C 1
ATOM 980 O O . THR A 1 131 ? -2.365 -6.999 9.606 1.00 93.56 131 THR A O 1
ATOM 983 N N . LEU A 1 132 ? -0.751 -5.948 8.425 1.00 97.12 132 LEU A N 1
ATOM 984 C CA . LEU A 1 132 ? -0.432 -4.967 9.451 1.00 97.12 132 LEU A CA 1
ATOM 985 C C . LEU A 1 132 ? -1.415 -3.804 9.373 1.00 97.12 132 LEU A C 1
ATOM 987 O O . LEU A 1 132 ? -1.960 -3.392 10.393 1.00 97.12 132 LEU A O 1
ATOM 991 N N . MET A 1 133 ? -1.648 -3.292 8.163 1.00 95.00 133 MET A N 1
ATOM 992 C CA . MET A 1 133 ? -2.427 -2.079 7.961 1.00 95.00 133 MET A CA 1
ATOM 993 C C . MET A 1 133 ? -3.203 -2.107 6.647 1.00 95.00 133 MET A C 1
ATOM 995 O O . MET A 1 133 ? -2.663 -2.479 5.605 1.00 95.00 133 MET A O 1
ATOM 999 N N . GLU A 1 134 ? -4.460 -1.676 6.701 1.00 91.88 134 GLU A N 1
ATOM 1000 C CA . GLU A 1 134 ? -5.331 -1.582 5.535 1.00 91.88 134 GLU A CA 1
ATOM 1001 C C . GLU A 1 134 ? -6.218 -0.337 5.568 1.00 91.88 134 GLU A C 1
ATOM 1003 O O . GLU A 1 134 ? -6.822 -0.057 6.598 1.00 91.88 134 GLU A O 1
ATOM 1008 N N . GLY A 1 135 ? -6.378 0.356 4.437 1.00 85.81 135 GLY A N 1
ATOM 1009 C CA . GLY A 1 135 ? -7.474 1.317 4.265 1.00 85.81 135 GLY A CA 1
ATOM 1010 C C . GLY A 1 135 ? -7.284 2.657 4.977 1.00 85.81 135 GLY A C 1
ATOM 1011 O O . GLY A 1 135 ? -8.261 3.216 5.476 1.00 85.81 135 GLY A O 1
ATOM 1012 N N . PHE A 1 136 ? -6.051 3.162 5.048 1.00 88.50 136 PHE A N 1
ATOM 1013 C CA . PHE A 1 136 ? -5.738 4.443 5.687 1.00 88.50 136 PHE A CA 1
ATOM 1014 C C . PHE A 1 136 ? -5.257 5.492 4.690 1.00 88.50 136 PHE A C 1
ATOM 1016 O O . PHE A 1 136 ? -4.508 5.189 3.763 1.00 88.50 136 PHE A O 1
ATOM 1023 N N . LEU A 1 137 ? -5.628 6.742 4.958 1.00 87.12 137 LEU A N 1
ATOM 1024 C CA . LEU A 1 137 ? -4.955 7.928 4.449 1.00 87.12 137 LEU A CA 1
ATOM 1025 C C . LEU A 1 137 ? -3.970 8.425 5.515 1.00 87.12 137 LEU A C 1
ATOM 1027 O O . LEU A 1 137 ? -4.377 8.832 6.604 1.00 87.12 137 LEU A O 1
ATOM 1031 N N . ILE A 1 138 ? -2.680 8.392 5.201 1.00 88.06 138 ILE A N 1
ATOM 1032 C CA . ILE A 1 138 ? -1.597 8.821 6.088 1.00 88.06 138 ILE A CA 1
ATOM 1033 C C . ILE A 1 138 ? -0.697 9.734 5.275 1.00 88.06 138 ILE A C 1
ATOM 1035 O O . ILE A 1 138 ? 0.213 9.284 4.583 1.00 88.06 138 ILE A O 1
ATOM 1039 N N . TYR A 1 139 ? -0.976 11.028 5.321 1.00 76.06 139 TYR A N 1
ATOM 1040 C CA . TYR A 1 139 ? -0.218 12.001 4.558 1.00 76.06 139 TYR A CA 1
ATOM 1041 C C . TYR A 1 139 ? 0.416 13.022 5.483 1.00 76.06 139 TYR A C 1
ATOM 1043 O O . TYR A 1 139 ? -0.265 13.666 6.279 1.00 76.06 139 TYR A O 1
ATOM 1051 N N . ARG A 1 140 ? 1.725 13.181 5.324 1.00 68.81 140 ARG A N 1
ATOM 1052 C CA . ARG A 1 140 ? 2.497 14.278 5.888 1.00 68.81 140 ARG A CA 1
ATOM 1053 C C . ARG A 1 140 ? 3.369 14.854 4.789 1.00 68.81 140 ARG A C 1
ATOM 1055 O O . ARG A 1 140 ? 3.771 14.115 3.891 1.00 68.81 140 ARG A O 1
ATOM 1062 N N . ASP A 1 141 ? 3.654 16.147 4.895 1.00 59.91 141 ASP A N 1
ATOM 1063 C CA . ASP A 1 141 ? 4.545 16.824 3.966 1.00 59.91 141 ASP A CA 1
ATOM 1064 C C . ASP A 1 141 ? 5.915 16.140 3.899 1.00 59.91 141 ASP A C 1
ATOM 1066 O O . ASP A 1 141 ? 6.613 16.119 4.918 1.00 59.91 141 ASP A O 1
ATOM 1070 N N . PRO A 1 142 ? 6.302 15.579 2.737 1.00 53.94 142 PRO A N 1
ATOM 1071 C CA . PRO A 1 142 ? 7.592 14.918 2.566 1.00 53.94 142 PRO A CA 1
ATOM 1072 C C . PRO A 1 142 ? 8.778 15.890 2.664 1.00 53.94 142 PRO A C 1
ATOM 1074 O O . PRO A 1 142 ? 9.907 15.442 2.841 1.00 53.94 142 PRO A O 1
ATOM 1077 N N . TRP A 1 143 ? 8.548 17.204 2.567 1.00 57.03 143 TRP A N 1
ATOM 1078 C CA . TRP A 1 143 ? 9.591 18.233 2.630 1.00 57.03 143 TRP A CA 1
ATOM 1079 C C . TRP A 1 143 ? 9.835 18.774 4.039 1.00 57.03 143 TRP A C 1
ATOM 1081 O O . TRP A 1 143 ? 10.764 19.557 4.249 1.00 57.03 143 TRP A O 1
ATOM 1091 N N . ASN A 1 144 ? 9.024 18.366 5.015 1.00 55.09 144 ASN A N 1
ATOM 1092 C CA . ASN A 1 144 ? 9.258 18.707 6.408 1.00 55.09 144 ASN A CA 1
ATOM 1093 C C . ASN A 1 144 ? 10.250 17.703 7.029 1.00 55.09 144 ASN A C 1
ATOM 1095 O O . ASN A 1 144 ? 10.182 16.506 6.760 1.00 55.09 144 ASN A O 1
ATOM 1099 N N . SER A 1 145 ? 11.173 18.175 7.874 1.00 50.84 145 SER A N 1
ATOM 1100 C CA . SER A 1 145 ? 12.336 17.452 8.439 1.00 50.84 145 SER A CA 1
ATOM 1101 C C . SER A 1 145 ? 12.000 16.310 9.414 1.00 50.84 145 SER A C 1
ATOM 1103 O O . SER A 1 145 ? 12.801 15.916 10.256 1.00 50.84 145 SER A O 1
ATOM 1105 N N . ASP A 1 146 ? 10.784 15.807 9.345 1.00 50.62 146 ASP A N 1
ATOM 1106 C CA . ASP A 1 146 ? 10.003 15.360 10.485 1.00 50.62 146 ASP A CA 1
ATOM 1107 C C . ASP A 1 146 ? 9.643 13.856 10.375 1.00 50.62 146 ASP A C 1
ATOM 1109 O O . ASP A 1 146 ? 8.846 13.319 11.154 1.00 50.62 146 ASP A O 1
ATOM 1113 N N . GLY A 1 147 ? 10.278 13.161 9.424 1.00 62.00 147 GLY A N 1
ATOM 1114 C CA . GLY A 1 147 ? 10.228 11.710 9.237 1.00 62.00 147 GLY A CA 1
ATOM 1115 C C . GLY A 1 147 ? 9.138 11.223 8.277 1.00 62.00 147 GLY A C 1
ATOM 1116 O O . GLY A 1 147 ? 8.248 11.969 7.874 1.00 62.00 147 GLY A O 1
ATOM 1117 N N . ALA A 1 148 ? 9.220 9.942 7.910 1.00 70.44 148 ALA A N 1
ATOM 1118 C CA . ALA A 1 148 ? 8.268 9.288 7.015 1.00 70.44 148 ALA A CA 1
ATOM 1119 C C . ALA A 1 148 ? 6.842 9.246 7.594 1.00 70.44 148 ALA A C 1
ATOM 1121 O O . ALA A 1 148 ? 6.658 9.178 8.810 1.00 70.44 148 ALA A O 1
ATOM 1122 N N . SER A 1 149 ? 5.825 9.213 6.723 1.00 87.81 149 SER A N 1
ATOM 1123 C CA . SER A 1 149 ? 4.429 9.004 7.141 1.00 87.81 149 SER A CA 1
ATOM 1124 C C . SER A 1 149 ? 4.238 7.624 7.779 1.00 87.81 149 SER A C 1
ATOM 1126 O O . SER A 1 149 ? 3.497 7.489 8.749 1.00 87.81 149 SER A O 1
ATOM 1128 N N . VAL A 1 150 ? 4.937 6.613 7.260 1.00 93.44 150 VAL A N 1
ATOM 1129 C CA . VAL A 1 150 ? 5.057 5.273 7.842 1.00 93.44 150 VAL A CA 1
ATOM 1130 C C . VAL A 1 150 ? 6.540 4.941 7.985 1.00 93.44 150 VAL A C 1
ATOM 1132 O O . VAL A 1 150 ? 7.276 4.986 7.001 1.00 93.44 150 VAL A O 1
ATOM 1135 N N . PHE A 1 151 ? 6.986 4.601 9.191 1.00 92.81 151 PHE A N 1
ATOM 1136 C CA . PHE A 1 151 ? 8.397 4.353 9.472 1.00 92.81 151 PHE A CA 1
ATOM 1137 C C . PHE A 1 151 ? 8.617 3.011 10.164 1.00 92.81 151 PHE A C 1
ATOM 1139 O O . PHE A 1 151 ? 8.038 2.754 11.218 1.00 92.81 151 PHE A O 1
ATOM 1146 N N . ILE A 1 152 ? 9.452 2.152 9.579 1.00 93.81 152 ILE A N 1
ATOM 1147 C CA . ILE A 1 152 ? 9.838 0.868 10.171 1.00 93.81 152 ILE A CA 1
ATOM 1148 C C . ILE A 1 152 ? 11.142 1.047 10.947 1.00 93.81 152 ILE A C 1
ATOM 1150 O O . ILE A 1 152 ? 12.214 1.244 10.372 1.00 93.81 152 ILE A O 1
ATOM 1154 N N . GLU A 1 153 ? 11.038 0.973 12.272 1.00 93.38 153 GLU A N 1
ATOM 1155 C CA . GLU A 1 153 ? 12.138 1.270 13.195 1.00 93.38 153 GLU A CA 1
ATOM 1156 C C . GLU A 1 153 ? 12.916 0.020 13.624 1.00 93.38 153 GLU A C 1
ATOM 1158 O O . GLU A 1 153 ? 14.074 0.128 14.023 1.00 93.38 153 GLU A O 1
ATOM 1163 N N . GLN A 1 154 ? 12.296 -1.162 13.544 1.00 93.38 154 GLN A N 1
ATOM 1164 C CA . GLN A 1 154 ? 12.853 -2.436 14.016 1.00 93.38 154 GLN A CA 1
ATOM 1165 C C . GLN A 1 154 ? 12.887 -3.491 12.914 1.00 93.38 154 GLN A C 1
ATOM 1167 O O . GLN A 1 154 ? 12.077 -3.457 11.990 1.00 93.38 154 GLN A O 1
ATOM 1172 N N . GLU A 1 155 ? 13.810 -4.450 13.039 1.00 95.25 155 GLU A N 1
ATOM 1173 C CA . GLU A 1 155 ? 13.918 -5.564 12.094 1.00 95.25 155 GLU A CA 1
ATOM 1174 C C . GLU A 1 155 ? 12.632 -6.395 12.089 1.00 95.25 155 GLU A C 1
ATOM 1176 O O . GLU A 1 155 ? 12.205 -6.919 13.122 1.00 95.25 155 GLU A O 1
ATOM 1181 N N . ILE A 1 156 ? 12.025 -6.533 10.912 1.00 95.75 156 ILE A N 1
ATOM 1182 C CA . ILE A 1 156 ? 10.720 -7.168 10.762 1.00 95.75 156 ILE A CA 1
ATOM 1183 C C . ILE A 1 156 ? 10.618 -7.925 9.440 1.00 95.75 156 ILE A C 1
ATOM 1185 O O . ILE A 1 156 ? 11.231 -7.569 8.435 1.00 95.75 156 ILE A O 1
ATOM 1189 N N . THR A 1 157 ? 9.832 -8.996 9.431 1.00 96.69 157 THR A N 1
ATOM 1190 C CA . THR A 1 157 ? 9.532 -9.770 8.222 1.00 96.69 157 THR A CA 1
ATOM 1191 C C . THR A 1 157 ? 8.028 -9.856 8.005 1.00 96.69 157 THR A C 1
ATOM 1193 O O . THR A 1 157 ? 7.281 -10.020 8.970 1.00 96.69 157 THR A O 1
ATOM 1196 N N . GLY A 1 158 ? 7.572 -9.800 6.754 1.00 95.25 158 GLY A N 1
ATOM 1197 C CA . GLY A 1 158 ? 6.168 -10.051 6.414 1.00 95.25 158 GLY A CA 1
ATOM 1198 C C . GLY A 1 158 ? 5.236 -8.868 6.678 1.00 95.25 158 GLY A C 1
ATOM 1199 O O . GLY A 1 158 ? 4.056 -9.067 6.969 1.00 95.25 158 GLY A O 1
ATOM 1200 N N . VAL A 1 159 ? 5.743 -7.630 6.632 1.00 96.31 159 VAL A N 1
ATOM 1201 C CA . VAL A 1 159 ? 4.888 -6.435 6.711 1.00 96.31 159 VAL A CA 1
ATOM 1202 C C . VAL A 1 159 ? 4.005 -6.381 5.475 1.00 96.31 159 VAL A C 1
ATOM 1204 O O . VAL A 1 159 ? 4.500 -6.261 4.363 1.00 96.31 159 VAL A O 1
ATOM 1207 N N . ILE A 1 160 ? 2.693 -6.440 5.680 1.00 96.44 160 ILE A N 1
ATOM 1208 C CA . ILE A 1 160 ? 1.705 -6.370 4.604 1.00 96.44 160 ILE A CA 1
ATOM 1209 C C . ILE A 1 160 ? 0.872 -5.099 4.795 1.00 96.44 160 ILE A C 1
ATOM 1211 O O . ILE A 1 160 ? 0.181 -4.965 5.815 1.00 96.44 160 ILE A O 1
ATOM 1215 N N . ILE A 1 161 ? 0.914 -4.198 3.812 1.00 96.06 161 ILE A N 1
ATOM 1216 C CA . ILE A 1 161 ? 0.147 -2.945 3.773 1.00 96.06 161 ILE A CA 1
ATOM 1217 C C . ILE A 1 161 ? -0.735 -2.955 2.528 1.00 96.06 161 ILE A C 1
ATOM 1219 O O . ILE A 1 161 ? -0.248 -3.185 1.422 1.00 96.06 161 ILE A O 1
ATOM 1223 N N . LYS A 1 162 ? -2.040 -2.722 2.713 1.00 92.69 162 LYS A N 1
ATOM 1224 C CA . LYS A 1 162 ? -3.027 -2.836 1.632 1.00 92.69 162 LYS A CA 1
ATOM 1225 C C . LYS A 1 162 ? -3.907 -1.604 1.515 1.00 92.69 162 LYS A C 1
ATOM 1227 O O . LYS A 1 162 ? -4.383 -1.094 2.524 1.00 92.69 162 LYS A O 1
ATOM 1232 N N . ARG A 1 163 ? -4.243 -1.189 0.292 1.00 87.69 163 ARG A N 1
ATOM 1233 C CA . ARG A 1 163 ? -5.308 -0.191 0.050 1.00 87.69 163 ARG A CA 1
ATOM 1234 C C . ARG A 1 163 ? -5.131 1.111 0.849 1.00 87.69 163 ARG A C 1
ATOM 1236 O O . ARG A 1 163 ? -6.107 1.695 1.315 1.00 87.69 163 ARG A O 1
ATOM 1243 N N . CYS A 1 164 ? -3.891 1.547 1.042 1.00 89.44 164 CYS A N 1
ATOM 1244 C CA . CYS A 1 164 ? -3.571 2.780 1.756 1.00 89.44 164 CYS A CA 1
ATOM 1245 C C . CYS A 1 164 ? -3.137 3.879 0.785 1.00 89.44 164 CYS A C 1
ATOM 1247 O O . CYS A 1 164 ? -2.642 3.597 -0.306 1.00 89.44 164 CYS A O 1
ATOM 1249 N N . GLN A 1 165 ? -3.286 5.130 1.212 1.00 87.94 165 GLN A N 1
ATOM 1250 C CA . GLN A 1 165 ? -2.608 6.275 0.616 1.00 87.94 165 GLN A CA 1
ATOM 1251 C C . GLN A 1 165 ? -1.623 6.831 1.627 1.00 87.94 165 GLN A C 1
ATOM 1253 O O . GLN A 1 165 ? -2.015 7.265 2.710 1.00 87.94 165 GLN A O 1
ATOM 1258 N N . ILE A 1 166 ? -0.342 6.755 1.297 1.00 88.50 166 ILE A N 1
ATOM 1259 C CA . ILE A 1 166 ? 0.752 7.043 2.214 1.00 88.50 166 ILE A CA 1
ATOM 1260 C C . ILE A 1 166 ? 1.633 8.120 1.587 1.00 88.50 166 ILE A C 1
ATOM 1262 O O . ILE A 1 166 ? 2.040 8.011 0.434 1.00 88.50 166 ILE A O 1
ATOM 1266 N N . GLY A 1 167 ? 1.927 9.178 2.342 1.00 83.31 167 GLY A N 1
ATOM 1267 C CA . GLY A 1 167 ? 2.843 10.230 1.904 1.00 83.31 167 GLY A CA 1
ATOM 1268 C C . GLY A 1 167 ? 4.240 9.666 1.655 1.00 83.31 167 GLY A C 1
ATOM 1269 O O . GLY A 1 167 ? 4.739 9.687 0.535 1.00 83.31 167 GLY A O 1
ATOM 1270 N N . TRP A 1 168 ? 4.846 9.102 2.694 1.00 85.12 168 TRP A N 1
ATOM 1271 C CA . TRP A 1 168 ? 6.158 8.472 2.608 1.00 85.12 168 TRP A CA 1
ATOM 1272 C C . TRP A 1 168 ? 6.223 7.193 3.432 1.00 85.12 168 TRP A C 1
ATOM 1274 O O . TRP A 1 168 ? 5.739 7.182 4.565 1.00 85.12 168 TRP A O 1
ATOM 1284 N N . ILE A 1 169 ? 6.863 6.147 2.912 1.00 90.06 169 ILE A N 1
ATOM 1285 C CA . ILE A 1 169 ? 7.228 4.960 3.694 1.00 90.06 169 ILE A CA 1
ATOM 1286 C C . ILE A 1 169 ? 8.739 4.740 3.651 1.00 90.06 169 ILE A C 1
ATOM 1288 O O . ILE A 1 169 ? 9.355 4.818 2.590 1.00 90.06 169 ILE A O 1
ATOM 1292 N N . SER A 1 170 ? 9.346 4.475 4.806 1.00 89.69 170 SER A N 1
ATOM 1293 C CA . SER A 1 170 ? 10.769 4.141 4.885 1.00 89.69 170 SER A CA 1
ATOM 1294 C C . SER A 1 170 ? 11.097 3.224 6.057 1.00 89.69 170 SER A C 1
ATOM 1296 O O . SER A 1 170 ? 10.256 2.976 6.926 1.00 89.69 170 SER A O 1
ATOM 1298 N N . ALA A 1 171 ? 12.321 2.698 6.071 1.00 89.81 171 ALA A N 1
ATOM 1299 C CA . ALA A 1 171 ? 12.814 1.840 7.140 1.00 89.81 171 ALA A CA 1
ATOM 1300 C C . ALA A 1 171 ? 14.237 2.227 7.567 1.00 89.81 171 ALA A C 1
ATOM 1302 O O . ALA A 1 171 ? 15.126 2.395 6.734 1.00 89.81 171 ALA A O 1
ATOM 1303 N N . SER A 1 172 ? 14.488 2.320 8.875 1.00 89.06 172 SER A N 1
ATOM 1304 C CA . SER A 1 172 ? 15.858 2.372 9.416 1.00 89.06 172 SER A CA 1
ATOM 1305 C C . SER A 1 172 ? 16.435 0.991 9.710 1.00 89.06 172 SER A C 1
ATOM 1307 O O . SER A 1 172 ? 17.636 0.871 9.944 1.00 89.06 172 SER A O 1
ATOM 1309 N N . ALA A 1 173 ? 15.588 -0.037 9.735 1.00 88.62 173 ALA A N 1
ATOM 1310 C CA . ALA A 1 173 ? 15.957 -1.410 10.038 1.00 88.62 173 ALA A CA 1
ATOM 1311 C C . ALA A 1 173 ? 15.557 -2.364 8.906 1.00 88.62 173 ALA A C 1
ATOM 1313 O O . ALA A 1 173 ? 14.669 -2.075 8.101 1.00 88.62 173 ALA A O 1
ATOM 1314 N N . LYS A 1 174 ? 16.223 -3.522 8.865 1.00 92.69 174 LYS A N 1
ATOM 1315 C CA . LYS A 1 174 ? 16.004 -4.554 7.850 1.00 92.69 174 LYS A CA 1
ATOM 1316 C C . LYS A 1 174 ? 14.540 -5.003 7.815 1.00 92.69 174 LYS A C 1
ATOM 1318 O O . LYS A 1 174 ? 13.998 -5.443 8.827 1.00 92.69 174 LYS A O 1
ATOM 1323 N N . SER A 1 175 ? 13.929 -4.913 6.640 1.00 92.44 175 SER A N 1
ATOM 1324 C CA . SER A 1 175 ? 12.518 -5.218 6.411 1.00 92.44 175 SER A CA 1
ATOM 1325 C C . SER A 1 175 ? 12.386 -6.206 5.256 1.00 92.44 175 SER A C 1
ATOM 1327 O O . SER A 1 175 ? 12.499 -5.826 4.096 1.00 92.44 175 SER A O 1
ATOM 1329 N N . ALA A 1 176 ? 12.181 -7.485 5.568 1.00 93.75 176 ALA A N 1
ATOM 1330 C CA . ALA A 1 176 ? 12.170 -8.558 4.569 1.00 93.75 176 ALA A CA 1
ATOM 1331 C C . ALA A 1 176 ? 10.748 -9.020 4.222 1.00 93.75 176 ALA A C 1
ATOM 1333 O O . ALA A 1 176 ? 9.863 -9.018 5.087 1.00 93.75 176 ALA A O 1
ATOM 1334 N N . ASN A 1 177 ? 10.536 -9.487 2.989 1.00 93.12 177 ASN A N 1
ATOM 1335 C CA . ASN A 1 177 ? 9.251 -10.025 2.517 1.00 93.12 177 ASN A CA 1
ATOM 1336 C C . ASN A 1 177 ? 8.083 -9.054 2.760 1.00 93.12 177 ASN A C 1
ATOM 1338 O O . ASN A 1 177 ? 7.029 -9.439 3.277 1.00 93.12 177 ASN A O 1
ATOM 1342 N N . MET A 1 178 ? 8.301 -7.765 2.495 1.00 94.50 178 MET A N 1
ATOM 1343 C CA . MET A 1 178 ? 7.225 -6.783 2.568 1.00 94.50 178 MET A CA 1
ATOM 1344 C C . MET A 1 178 ? 6.268 -6.987 1.398 1.00 94.50 178 MET A C 1
ATOM 1346 O O . MET A 1 178 ? 6.711 -7.257 0.291 1.00 94.50 178 MET A O 1
ATOM 1350 N N . VAL A 1 179 ? 4.971 -6.813 1.637 1.00 95.62 179 VAL A N 1
ATOM 1351 C CA . VAL A 1 179 ? 3.956 -6.805 0.581 1.00 95.62 179 VAL A CA 1
ATOM 1352 C C . VAL A 1 179 ? 3.247 -5.465 0.597 1.00 95.62 179 VAL A C 1
ATOM 1354 O O . VAL A 1 179 ? 2.593 -5.109 1.586 1.00 95.62 179 VAL A O 1
ATOM 1357 N N . LEU A 1 180 ? 3.363 -4.736 -0.506 1.00 95.50 180 LEU A N 1
ATOM 1358 C CA . LEU A 1 180 ? 2.655 -3.485 -0.738 1.00 95.50 180 LEU A CA 1
ATOM 1359 C C . LEU A 1 180 ? 1.644 -3.721 -1.860 1.00 95.50 180 LEU A C 1
ATOM 1361 O O . LEU A 1 180 ? 2.014 -3.891 -3.017 1.00 95.50 180 LEU A O 1
ATOM 1365 N N . GLU A 1 181 ? 0.363 -3.754 -1.498 1.00 93.69 181 GLU A N 1
ATOM 1366 C CA . GLU A 1 181 ? -0.721 -4.154 -2.400 1.00 93.69 181 GLU A CA 1
ATOM 1367 C C . GLU A 1 181 ? -1.747 -3.028 -2.532 1.00 93.69 181 GLU A C 1
ATOM 1369 O O . GLU A 1 181 ? -2.263 -2.513 -1.533 1.00 93.69 181 GLU A O 1
ATOM 1374 N N . ASN A 1 182 ? -2.111 -2.671 -3.764 1.00 89.88 182 ASN A N 1
ATOM 1375 C CA . ASN A 1 182 ? -3.199 -1.723 -4.022 1.00 89.88 182 ASN A CA 1
ATOM 1376 C C . ASN A 1 182 ? -3.011 -0.362 -3.334 1.00 89.88 182 ASN A C 1
ATOM 1378 O O . ASN A 1 182 ? -3.988 0.257 -2.922 1.00 89.88 182 ASN A O 1
ATOM 1382 N N . CYS A 1 183 ? -1.775 0.099 -3.157 1.00 89.75 183 CYS A N 1
ATOM 1383 C CA . CYS A 1 183 ? -1.477 1.328 -2.428 1.00 89.75 183 CYS A CA 1
ATOM 1384 C C . CYS A 1 183 ? -1.129 2.490 -3.363 1.00 89.75 183 CYS A C 1
ATOM 1386 O O . CYS A 1 183 ? -0.654 2.305 -4.484 1.00 89.75 183 CYS A O 1
ATOM 1388 N N . PHE A 1 184 ? -1.331 3.704 -2.862 1.00 86.81 184 PHE A N 1
ATOM 1389 C CA . PHE A 1 184 ? -0.731 4.907 -3.421 1.00 86.81 184 PHE A CA 1
ATOM 1390 C C . PHE A 1 184 ? 0.354 5.394 -2.464 1.00 86.81 184 PHE A C 1
ATOM 1392 O O . PHE A 1 184 ? 0.081 5.642 -1.289 1.00 86.81 184 PHE A O 1
ATOM 1399 N N . PHE A 1 185 ? 1.562 5.582 -2.976 1.00 86.12 185 PHE A N 1
ATOM 1400 C CA . PHE A 1 185 ? 2.660 6.213 -2.261 1.00 86.12 185 PHE A CA 1
ATOM 1401 C C . PHE A 1 185 ? 3.027 7.511 -2.966 1.00 86.12 185 PHE A C 1
ATOM 1403 O O . PHE A 1 185 ? 3.327 7.493 -4.158 1.00 86.12 185 PHE A O 1
ATOM 1410 N N . ASN A 1 186 ? 3.047 8.636 -2.246 1.00 80.44 186 ASN A N 1
ATOM 1411 C CA . ASN A 1 186 ? 3.720 9.815 -2.793 1.00 80.44 186 ASN A CA 1
ATOM 1412 C C . ASN A 1 186 ? 5.230 9.545 -2.904 1.00 80.44 186 ASN A C 1
ATOM 1414 O O . ASN A 1 186 ? 5.834 9.921 -3.901 1.00 80.44 186 ASN A O 1
ATOM 1418 N N . GLY A 1 187 ? 5.802 8.772 -1.980 1.00 81.44 187 GLY A N 1
ATOM 1419 C CA . GLY A 1 187 ? 7.037 8.072 -2.276 1.00 81.44 187 GLY A CA 1
ATOM 1420 C C . GLY A 1 187 ? 7.495 7.024 -1.275 1.00 81.44 187 GLY A C 1
ATOM 1421 O O . GLY A 1 187 ? 6.853 6.765 -0.251 1.00 81.44 187 GLY A O 1
ATOM 1422 N N . ILE A 1 188 ? 8.603 6.385 -1.638 1.00 86.25 188 ILE A N 1
ATOM 1423 C CA . ILE A 1 188 ? 9.240 5.304 -0.890 1.00 86.25 188 ILE A CA 1
ATOM 1424 C C . ILE A 1 188 ? 10.727 5.620 -0.687 1.00 86.25 188 ILE A C 1
ATOM 1426 O O . ILE A 1 188 ? 11.402 6.099 -1.598 1.00 86.25 188 ILE A O 1
ATOM 1430 N N . SER A 1 189 ? 11.254 5.338 0.504 1.00 86.06 189 SER A N 1
ATOM 1431 C CA . SER A 1 189 ? 12.698 5.217 0.741 1.00 86.06 189 SER A CA 1
ATOM 1432 C C . SER A 1 189 ? 12.962 3.754 1.101 1.00 86.06 189 SER A C 1
ATOM 1434 O O . SER A 1 189 ? 12.731 3.337 2.241 1.00 86.06 189 SER A O 1
ATOM 1436 N N . PRO A 1 190 ? 13.374 2.951 0.108 1.00 81.06 190 PRO A N 1
ATOM 1437 C CA . PRO A 1 190 ? 13.454 1.503 0.232 1.00 81.06 190 PRO A CA 1
ATOM 1438 C C . PRO A 1 190 ? 14.719 1.020 0.949 1.00 81.06 190 PRO A C 1
ATOM 1440 O O . PRO A 1 190 ? 15.002 -0.177 0.982 1.00 81.06 190 PRO A O 1
ATOM 1443 N N . ALA A 1 191 ? 15.493 1.939 1.533 1.00 77.62 191 ALA A N 1
ATOM 1444 C CA . ALA A 1 191 ? 16.685 1.600 2.285 1.00 77.62 191 ALA A CA 1
ATOM 1445 C C . ALA A 1 191 ? 16.358 0.522 3.336 1.00 77.62 191 ALA A C 1
ATOM 1447 O O . ALA A 1 191 ? 15.453 0.687 4.153 1.00 77.62 191 ALA A O 1
ATOM 1448 N N . ASN A 1 192 ? 17.133 -0.566 3.325 1.00 88.06 192 ASN A N 1
ATOM 1449 C CA . ASN A 1 192 ? 16.987 -1.737 4.200 1.00 88.06 192 ASN A CA 1
ATOM 1450 C C . ASN A 1 192 ? 15.804 -2.674 3.893 1.00 88.06 192 ASN A C 1
ATOM 1452 O O . ASN A 1 192 ? 15.514 -3.548 4.713 1.00 88.06 192 ASN A O 1
ATOM 1456 N N . TRP A 1 193 ? 15.113 -2.528 2.764 1.00 90.62 193 TRP A N 1
ATOM 1457 C CA . TRP A 1 193 ? 14.121 -3.521 2.348 1.00 90.62 193 TRP A CA 1
ATOM 1458 C C . TRP A 1 193 ? 14.806 -4.676 1.617 1.00 90.62 193 TRP A C 1
ATOM 1460 O O . TRP A 1 193 ? 15.752 -4.467 0.862 1.00 90.62 193 TRP A O 1
ATOM 1470 N N . GLU A 1 194 ? 14.326 -5.893 1.844 1.00 91.12 194 GLU A N 1
ATOM 1471 C CA . GLU A 1 194 ? 14.812 -7.095 1.166 1.00 91.12 194 GLU A CA 1
ATOM 1472 C C . GLU A 1 194 ? 13.658 -7.772 0.440 1.00 91.12 194 GLU A C 1
ATOM 1474 O O . GLU A 1 194 ? 12.704 -8.222 1.085 1.00 91.12 194 GLU A O 1
ATOM 1479 N N . GLU A 1 195 ? 13.773 -7.821 -0.889 1.00 85.75 195 GLU A N 1
ATOM 1480 C CA . GLU A 1 195 ? 12.847 -8.514 -1.793 1.00 85.75 195 GLU A CA 1
ATOM 1481 C C . GLU A 1 195 ? 11.366 -8.182 -1.503 1.00 85.75 195 GLU A C 1
ATOM 1483 O O . GLU A 1 195 ? 10.568 -9.073 -1.195 1.00 85.75 195 GLU A O 1
ATOM 1488 N N . PRO A 1 196 ? 10.967 -6.895 -1.519 1.00 92.25 196 PRO A N 1
ATOM 1489 C CA . PRO A 1 196 ? 9.567 -6.543 -1.368 1.00 92.25 196 PRO A CA 1
ATOM 1490 C C . PRO A 1 196 ? 8.778 -6.966 -2.614 1.00 92.25 196 PRO A C 1
ATOM 1492 O O . PRO A 1 196 ? 9.213 -6.759 -3.746 1.00 92.25 196 PRO A O 1
ATOM 1495 N N . ASP A 1 197 ? 7.581 -7.493 -2.384 1.00 93.06 197 ASP A N 1
ATOM 1496 C CA . ASP A 1 197 ? 6.560 -7.703 -3.404 1.00 93.06 197 ASP A CA 1
ATOM 1497 C C . ASP A 1 197 ? 5.685 -6.446 -3.476 1.00 93.06 197 ASP A C 1
ATOM 1499 O O . ASP A 1 197 ? 4.917 -6.134 -2.554 1.00 93.06 197 ASP A O 1
ATOM 1503 N N . ILE A 1 198 ? 5.843 -5.681 -4.556 1.00 95.06 198 ILE A N 1
ATOM 1504 C CA . ILE A 1 198 ? 5.130 -4.425 -4.767 1.00 95.06 198 ILE A CA 1
ATOM 1505 C C . ILE A 1 198 ? 4.228 -4.595 -5.979 1.00 95.06 198 ILE A C 1
ATOM 1507 O O . ILE A 1 198 ? 4.694 -4.592 -7.120 1.00 95.06 198 ILE A O 1
ATOM 1511 N N . HIS A 1 199 ? 2.919 -4.685 -5.748 1.00 95.06 199 HIS A N 1
ATOM 1512 C CA . HIS A 1 199 ? 1.982 -4.894 -6.841 1.00 95.06 199 HIS A CA 1
ATOM 1513 C C . HIS A 1 199 ? 0.720 -4.053 -6.767 1.00 95.06 199 HIS A C 1
ATOM 1515 O O . HIS A 1 199 ? 0.212 -3.703 -5.696 1.00 95.06 199 HIS A O 1
ATOM 1521 N N . ASN A 1 200 ? 0.195 -3.731 -7.951 1.00 92.12 200 ASN A N 1
ATOM 1522 C CA . ASN A 1 200 ? -0.970 -2.871 -8.109 1.00 92.12 200 ASN A CA 1
ATOM 1523 C C . ASN A 1 200 ? -0.784 -1.544 -7.355 1.00 92.12 200 ASN A C 1
ATOM 1525 O O . ASN A 1 200 ? -1.679 -1.103 -6.650 1.00 92.12 200 ASN A O 1
ATOM 1529 N N . CYS A 1 201 ? 0.385 -0.911 -7.427 1.00 90.19 201 CYS A N 1
ATOM 1530 C CA . CYS A 1 201 ? 0.660 0.323 -6.687 1.00 90.19 201 CYS A CA 1
ATOM 1531 C C . CYS A 1 201 ? 0.906 1.513 -7.617 1.00 90.19 201 CYS A C 1
ATOM 1533 O O . CYS A 1 201 ? 1.292 1.348 -8.771 1.00 90.19 201 CYS A O 1
ATOM 1535 N N . VAL A 1 202 ? 0.700 2.723 -7.099 1.00 87.19 202 VAL A N 1
ATOM 1536 C CA . VAL A 1 202 ? 1.263 3.955 -7.674 1.00 87.19 202 VAL A CA 1
ATOM 1537 C C . VAL A 1 202 ? 2.361 4.445 -6.741 1.00 87.19 202 VAL A C 1
ATOM 1539 O O . VAL A 1 202 ? 2.143 4.525 -5.531 1.00 87.19 202 VAL A O 1
ATOM 1542 N N . ILE A 1 203 ? 3.527 4.767 -7.296 1.00 85.50 203 ILE A N 1
ATOM 1543 C CA . ILE A 1 203 ? 4.667 5.333 -6.575 1.00 85.50 203 ILE A CA 1
ATOM 1544 C C . ILE A 1 203 ? 5.063 6.633 -7.269 1.00 85.50 203 ILE A C 1
ATOM 1546 O O . ILE A 1 203 ? 5.503 6.636 -8.420 1.00 85.50 203 ILE A O 1
ATOM 1550 N N . GLY A 1 204 ? 4.887 7.741 -6.555 1.00 77.56 204 GLY A N 1
ATOM 1551 C CA . GLY A 1 204 ? 5.164 9.075 -7.069 1.00 77.56 204 GLY A CA 1
ATOM 1552 C C . GLY A 1 204 ? 6.645 9.399 -7.190 1.00 77.56 204 GLY A C 1
ATOM 1553 O O . GLY A 1 204 ? 7.093 9.940 -8.200 1.00 77.56 204 GLY A O 1
ATOM 1554 N N . GLN A 1 205 ? 7.410 9.059 -6.162 1.00 75.06 205 GLN A N 1
ATOM 1555 C CA . GLN A 1 205 ? 8.826 9.373 -6.109 1.00 75.06 205 GLN A CA 1
ATOM 1556 C C . GLN A 1 205 ? 9.597 8.371 -5.249 1.00 75.06 205 GLN A C 1
ATOM 1558 O O . GLN A 1 205 ? 9.107 7.875 -4.235 1.00 75.06 205 GLN A O 1
ATOM 1563 N N . GLN A 1 206 ? 10.848 8.137 -5.611 1.00 66.88 206 GLN A N 1
ATOM 1564 C CA . GLN A 1 206 ? 11.879 7.596 -4.747 1.00 66.88 206 GLN A CA 1
ATOM 1565 C C . GLN A 1 206 ? 12.844 8.725 -4.382 1.00 66.88 206 GLN A C 1
ATOM 1567 O O . GLN A 1 206 ? 13.449 9.354 -5.243 1.00 66.88 206 GLN A O 1
ATOM 1572 N N . ILE A 1 207 ? 12.980 8.986 -3.086 1.00 56.97 207 ILE A N 1
ATOM 1573 C CA . ILE A 1 207 ? 13.885 9.984 -2.514 1.00 56.97 207 ILE A CA 1
ATOM 1574 C C . ILE A 1 207 ? 14.753 9.215 -1.534 1.00 56.97 207 ILE A C 1
ATOM 1576 O O . ILE A 1 207 ? 14.495 9.162 -0.334 1.00 56.97 207 ILE A O 1
ATOM 1580 N N . ASP A 1 208 ? 15.767 8.559 -2.070 1.00 56.97 208 ASP A N 1
ATOM 1581 C CA . ASP A 1 208 ? 16.999 8.310 -1.341 1.00 56.97 208 ASP A CA 1
ATOM 1582 C C . ASP A 1 208 ? 18.102 8.040 -2.363 1.00 56.97 208 ASP A C 1
ATOM 1584 O O . ASP A 1 208 ? 17.856 7.427 -3.398 1.00 56.97 208 ASP A O 1
ATOM 1588 N N . ALA A 1 209 ? 19.332 8.437 -2.049 1.00 48.94 209 ALA A N 1
ATOM 1589 C CA . ALA A 1 209 ? 20.518 8.127 -2.851 1.00 48.94 209 ALA A CA 1
ATOM 1590 C C . ALA A 1 209 ? 20.941 6.645 -2.728 1.00 48.94 209 ALA A C 1
ATOM 1592 O O . ALA A 1 209 ? 22.074 6.288 -3.057 1.00 48.94 209 ALA A O 1
ATOM 1593 N N . ARG A 1 210 ? 20.066 5.805 -2.162 1.00 58.09 210 ARG A N 1
ATOM 1594 C CA . ARG A 1 210 ? 20.295 4.399 -1.835 1.00 58.09 210 ARG A CA 1
ATOM 1595 C C . ARG A 1 210 ? 19.466 3.531 -2.765 1.00 58.09 210 ARG A C 1
ATOM 1597 O O . ARG A 1 210 ? 18.308 3.832 -3.041 1.00 58.09 210 ARG A O 1
ATOM 1604 N N . GLU A 1 211 ? 20.110 2.477 -3.237 1.00 65.12 211 GLU A N 1
ATOM 1605 C CA . GLU A 1 211 ? 19.668 1.691 -4.380 1.00 65.12 211 GLU A CA 1
ATOM 1606 C C . GLU A 1 211 ? 18.403 0.892 -4.053 1.00 65.12 211 GLU A C 1
ATOM 1608 O O . GLU A 1 211 ? 18.292 0.264 -2.998 1.00 65.12 211 GLU A O 1
ATOM 1613 N N . THR A 1 212 ? 17.454 0.919 -4.986 1.00 75.00 212 T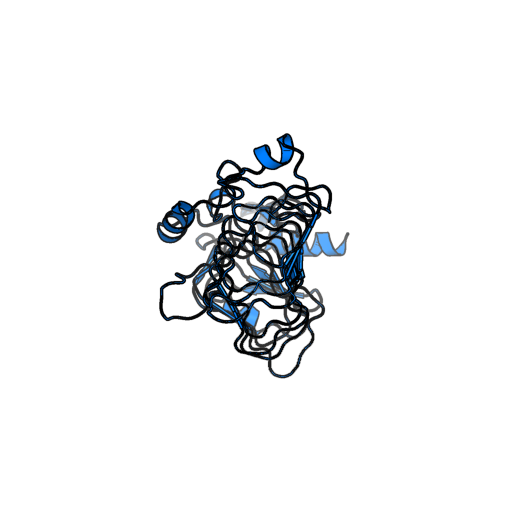HR A N 1
ATOM 1614 C CA . THR A 1 212 ? 16.408 -0.101 -5.070 1.00 75.00 212 THR A CA 1
ATOM 1615 C C . THR A 1 212 ? 17.042 -1.273 -5.794 1.00 75.00 212 THR A C 1
ATOM 1617 O O . THR A 1 212 ? 17.260 -1.183 -7.000 1.00 75.00 212 THR A O 1
ATOM 1620 N N . GLU A 1 213 ? 17.391 -2.338 -5.074 1.00 82.25 213 GLU A N 1
ATOM 1621 C CA . GLU A 1 213 ? 18.074 -3.494 -5.657 1.00 82.25 213 GLU A CA 1
ATOM 1622 C C . GLU A 1 213 ? 17.237 -4.768 -5.545 1.00 82.25 213 GLU A C 1
ATOM 1624 O O . GLU A 1 213 ? 16.825 -5.154 -4.452 1.00 82.25 213 GLU A O 1
ATOM 1629 N N . GLY A 1 214 ? 17.010 -5.443 -6.677 1.00 84.50 214 GLY A N 1
ATOM 1630 C CA . GLY A 1 214 ? 16.368 -6.762 -6.693 1.00 84.50 214 GLY A CA 1
ATOM 1631 C C . GLY A 1 214 ? 14.858 -6.748 -6.447 1.00 84.50 214 GLY A C 1
ATOM 1632 O O . GLY A 1 214 ? 14.296 -7.773 -6.072 1.00 84.50 214 GLY A O 1
ATOM 1633 N N . PHE A 1 215 ? 14.190 -5.602 -6.604 1.00 89.94 215 PHE A N 1
ATOM 1634 C CA . PHE A 1 215 ? 12.759 -5.490 -6.309 1.00 89.94 215 PHE A CA 1
ATOM 1635 C C . PHE A 1 215 ? 11.914 -5.995 -7.469 1.00 89.94 215 PHE A C 1
ATOM 1637 O O . PHE A 1 215 ? 12.287 -5.851 -8.636 1.00 89.94 215 PHE A O 1
ATOM 1644 N N . GLU A 1 216 ? 10.735 -6.519 -7.141 1.00 92.31 216 GLU A N 1
ATOM 1645 C CA . GLU A 1 216 ? 9.714 -6.864 -8.119 1.00 92.31 216 GLU A CA 1
ATOM 1646 C C . GLU A 1 216 ? 8.549 -5.875 -8.038 1.00 92.31 216 GLU A C 1
ATOM 1648 O O . GLU A 1 216 ? 7.899 -5.715 -7.002 1.00 92.31 216 GLU A O 1
ATOM 1653 N N . PHE A 1 217 ? 8.287 -5.214 -9.163 1.00 94.19 217 PHE A N 1
ATOM 1654 C CA . PHE A 1 217 ? 7.142 -4.341 -9.359 1.00 94.19 217 PHE A CA 1
ATOM 1655 C C . PHE A 1 217 ? 6.199 -4.982 -10.370 1.00 94.19 217 PHE A C 1
ATOM 1657 O O . PHE A 1 217 ? 6.561 -5.120 -11.539 1.00 94.19 217 PHE A O 1
ATOM 1664 N N . THR A 1 218 ? 4.977 -5.307 -9.949 1.00 96.50 218 THR A N 1
ATOM 1665 C CA . THR A 1 218 ? 3.972 -5.926 -10.825 1.00 96.50 218 THR A CA 1
ATOM 1666 C C . THR A 1 218 ? 2.709 -5.079 -10.918 1.00 96.50 218 THR A C 1
ATOM 1668 O O . THR A 1 218 ? 2.089 -4.750 -9.913 1.00 96.50 218 THR A O 1
ATOM 1671 N N . ASN A 1 219 ? 2.263 -4.749 -12.131 1.00 94.50 219 ASN A N 1
A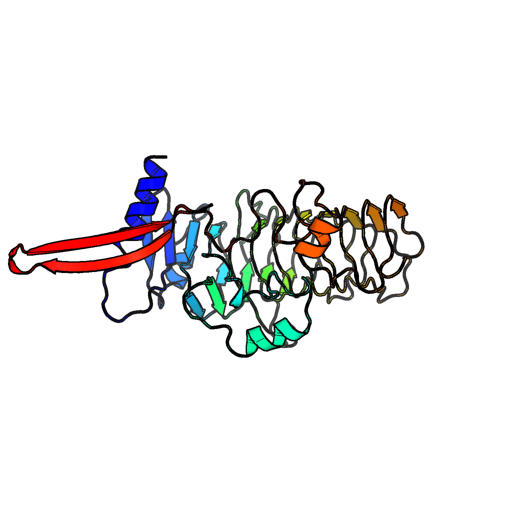TOM 1672 C CA . ASN A 1 219 ? 1.072 -3.922 -12.357 1.00 94.50 219 ASN A CA 1
ATOM 1673 C C . ASN A 1 219 ? 1.162 -2.548 -11.657 1.00 94.50 219 ASN A C 1
ATOM 1675 O O . ASN A 1 219 ? 0.169 -2.056 -11.118 1.00 94.50 219 ASN A O 1
ATOM 1679 N N . CYS A 1 220 ? 2.340 -1.922 -11.644 1.00 91.44 220 CYS A N 1
ATOM 1680 C CA . CYS A 1 220 ? 2.582 -0.659 -10.941 1.00 91.44 220 CYS A CA 1
ATOM 1681 C C . CYS A 1 220 ? 2.691 0.551 -11.878 1.00 91.44 220 CYS A C 1
ATOM 1683 O O . CYS A 1 220 ? 2.989 0.427 -13.062 1.00 91.44 220 CYS A O 1
ATOM 1685 N N . MET A 1 221 ? 2.482 1.742 -11.323 1.00 88.38 221 MET A N 1
ATOM 1686 C CA . MET A 1 221 ? 2.717 3.024 -11.992 1.00 88.38 221 MET A CA 1
ATOM 1687 C C . MET A 1 221 ? 3.792 3.782 -11.235 1.00 88.38 221 MET A C 1
ATOM 1689 O O . MET A 1 221 ? 3.641 4.038 -10.041 1.00 88.38 221 MET A O 1
ATOM 1693 N N . LEU A 1 222 ? 4.882 4.106 -11.914 1.00 86.81 222 LEU A N 1
ATOM 1694 C CA . LEU A 1 222 ? 6.118 4.576 -11.303 1.00 86.81 222 LEU A CA 1
ATOM 1695 C C . LEU A 1 222 ? 6.497 5.903 -11.940 1.00 86.81 222 LEU A C 1
ATOM 1697 O O . LEU A 1 222 ? 6.769 5.954 -13.139 1.00 86.81 222 LEU A O 1
ATOM 1701 N N . ASN A 1 223 ? 6.456 6.991 -11.177 1.00 79.81 223 ASN A N 1
ATOM 1702 C CA . ASN A 1 223 ? 6.762 8.307 -11.725 1.00 79.81 223 ASN A CA 1
ATOM 1703 C C . ASN A 1 223 ? 8.254 8.619 -11.704 1.00 79.81 223 ASN A C 1
ATOM 1705 O O . ASN A 1 223 ? 8.827 8.834 -12.763 1.00 79.81 223 ASN A O 1
ATOM 1709 N N . ASP A 1 224 ? 8.886 8.596 -10.540 1.00 76.31 224 ASP A N 1
ATOM 1710 C CA . ASP A 1 224 ? 10.311 8.898 -10.444 1.00 76.31 224 ASP A CA 1
ATOM 1711 C C . ASP A 1 224 ? 10.996 7.869 -9.547 1.00 76.31 224 ASP A C 1
ATOM 1713 O O . ASP A 1 224 ? 10.977 8.000 -8.325 1.00 76.31 224 ASP A O 1
ATOM 1717 N N . LEU A 1 225 ? 11.528 6.795 -10.139 1.00 75.31 225 LEU A N 1
ATOM 1718 C CA . LEU A 1 225 ? 12.217 5.727 -9.405 1.00 75.31 225 LEU A CA 1
ATOM 1719 C C . LEU A 1 225 ? 13.728 5.847 -9.637 1.00 75.31 225 LEU A C 1
ATOM 1721 O O . LEU A 1 225 ? 14.302 5.260 -10.552 1.00 75.31 225 LEU A O 1
ATOM 1725 N N . LEU A 1 226 ? 14.356 6.684 -8.819 1.00 74.12 226 LEU A N 1
ATOM 1726 C CA . LEU A 1 226 ? 15.766 7.033 -8.928 1.00 74.12 226 LEU A CA 1
ATOM 1727 C C . LEU A 1 226 ? 16.651 5.941 -8.311 1.00 74.12 226 LEU A C 1
ATOM 1729 O O . LEU A 1 226 ? 16.443 5.568 -7.161 1.00 74.12 226 LEU A O 1
ATOM 1733 N N . GLY A 1 227 ? 17.663 5.457 -9.039 1.00 73.56 227 GLY A N 1
ATOM 1734 C CA . GLY A 1 227 ? 18.611 4.455 -8.523 1.00 73.56 227 GLY A CA 1
ATOM 1735 C C . GLY A 1 227 ? 18.045 3.033 -8.410 1.00 73.56 227 GLY A C 1
ATOM 1736 O O . GLY A 1 227 ? 18.366 2.310 -7.463 1.00 73.56 227 GLY A O 1
ATOM 1737 N N . ALA A 1 228 ? 17.177 2.635 -9.344 1.00 81.88 228 ALA A N 1
ATOM 1738 C CA . ALA A 1 228 ? 16.725 1.253 -9.478 1.00 81.88 228 ALA A CA 1
ATOM 1739 C C . ALA A 1 228 ? 17.747 0.403 -10.246 1.00 81.88 228 ALA A C 1
ATOM 1741 O O . ALA A 1 228 ? 18.072 0.692 -11.398 1.00 81.88 228 ALA A O 1
ATOM 1742 N N . HIS A 1 229 ? 18.228 -0.669 -9.619 1.00 82.56 229 HIS A N 1
ATOM 1743 C CA . HIS A 1 229 ? 19.208 -1.597 -10.180 1.00 82.56 229 HIS A CA 1
ATOM 1744 C C . HIS A 1 229 ? 18.747 -3.041 -9.979 1.00 82.56 229 HIS A C 1
ATOM 1746 O O . HIS A 1 229 ? 18.154 -3.375 -8.956 1.00 82.56 229 HIS A O 1
ATOM 1752 N N . ASN A 1 230 ? 19.021 -3.926 -10.941 1.00 86.88 230 ASN A N 1
ATOM 1753 C CA . ASN A 1 230 ? 18.639 -5.342 -10.861 1.00 86.88 230 ASN A CA 1
ATOM 1754 C C . ASN A 1 230 ? 17.141 -5.561 -10.552 1.00 86.88 230 ASN A C 1
ATOM 1756 O O . ASN A 1 230 ? 16.773 -6.577 -9.967 1.00 86.88 230 ASN A O 1
ATOM 1760 N N . CYS A 1 231 ? 16.276 -4.599 -10.889 1.00 89.25 231 CYS A N 1
ATOM 1761 C CA . CYS A 1 231 ? 14.848 -4.659 -10.596 1.00 89.25 231 CYS A CA 1
ATOM 1762 C C . CYS A 1 231 ? 14.076 -5.313 -11.742 1.00 89.25 231 CYS A C 1
ATOM 1764 O O . CYS A 1 231 ? 14.438 -5.191 -12.916 1.00 89.25 231 CYS A O 1
ATOM 1766 N N . ASN A 1 232 ? 12.967 -5.959 -11.392 1.00 93.38 232 ASN A N 1
ATOM 1767 C CA . ASN A 1 232 ? 12.029 -6.550 -12.333 1.00 93.38 232 ASN A CA 1
ATOM 1768 C C . ASN A 1 232 ? 10.749 -5.718 -12.369 1.00 93.38 232 ASN A C 1
ATOM 1770 O O . ASN A 1 232 ? 10.058 -5.566 -11.364 1.00 93.38 232 ASN A O 1
ATOM 1774 N N . PHE A 1 233 ? 10.413 -5.214 -13.549 1.00 94.19 233 PHE A N 1
ATOM 1775 C CA . PHE A 1 233 ? 9.184 -4.489 -13.821 1.00 94.19 233 PHE A CA 1
ATOM 1776 C C . PHE A 1 233 ? 8.309 -5.336 -14.733 1.00 94.19 233 PHE A C 1
ATOM 1778 O O . PHE A 1 233 ? 8.666 -5.620 -15.878 1.00 94.19 233 PHE A O 1
ATOM 1785 N N . VAL A 1 234 ? 7.146 -5.733 -14.229 1.00 96.50 234 VAL A N 1
ATOM 1786 C CA . VAL A 1 234 ? 6.181 -6.547 -14.957 1.00 96.50 234 VAL A CA 1
ATOM 1787 C C . VAL A 1 234 ? 4.887 -5.763 -15.081 1.00 96.50 234 VAL A C 1
ATOM 1789 O O . VAL A 1 234 ? 4.184 -5.515 -14.105 1.00 96.50 234 VAL A O 1
ATOM 1792 N N . ASN A 1 235 ? 4.543 -5.399 -16.312 1.00 95.62 235 ASN A N 1
ATOM 1793 C CA . ASN A 1 235 ? 3.300 -4.722 -16.643 1.00 95.62 235 ASN A CA 1
ATOM 1794 C C . ASN A 1 235 ? 3.135 -3.356 -15.953 1.00 95.62 235 ASN A C 1
ATOM 1796 O O . ASN A 1 235 ? 2.076 -3.018 -15.425 1.00 95.62 235 ASN A O 1
ATOM 1800 N N . CYS A 1 236 ? 4.213 -2.571 -15.948 1.00 93.12 236 CYS A N 1
ATOM 1801 C CA . CYS A 1 236 ? 4.283 -1.273 -15.276 1.00 93.12 236 CYS A CA 1
ATOM 1802 C C . CYS A 1 236 ? 4.266 -0.091 -16.253 1.00 93.12 236 CYS A C 1
ATOM 1804 O O . CYS A 1 236 ? 4.742 -0.218 -17.382 1.00 93.12 236 CYS A O 1
ATOM 1806 N N . THR A 1 237 ? 3.761 1.064 -15.813 1.00 89.81 237 THR A N 1
ATOM 1807 C CA . THR A 1 237 ? 3.993 2.354 -16.487 1.00 89.81 237 THR A CA 1
ATOM 1808 C C . THR A 1 237 ? 5.100 3.125 -15.770 1.00 89.81 237 THR A C 1
ATOM 1810 O O . THR A 1 237 ? 5.131 3.132 -14.540 1.00 89.81 237 THR A O 1
ATOM 1813 N N . ILE A 1 238 ? 6.039 3.714 -16.514 1.00 88.31 238 ILE A N 1
ATOM 1814 C CA . ILE A 1 238 ? 7.286 4.251 -15.946 1.00 88.31 238 ILE A CA 1
ATOM 1815 C C . ILE A 1 238 ? 7.655 5.589 -16.602 1.00 88.31 238 ILE A C 1
ATOM 1817 O O . ILE A 1 238 ? 8.128 5.609 -17.737 1.00 88.31 238 ILE A O 1
ATOM 1821 N N . GLU A 1 239 ? 7.435 6.706 -15.903 1.00 83.12 239 GLU A N 1
ATOM 1822 C CA . GLU A 1 239 ? 7.683 8.064 -16.429 1.00 83.12 239 GLU A CA 1
ATOM 1823 C C . GLU A 1 239 ? 9.164 8.426 -16.436 1.00 83.12 239 GLU A C 1
ATOM 1825 O O . GLU A 1 239 ? 9.669 8.918 -17.434 1.00 83.12 239 GLU A O 1
ATOM 1830 N N . SER A 1 240 ? 9.872 8.201 -15.338 1.00 74.19 240 SER A N 1
ATOM 1831 C CA . SER A 1 240 ? 11.280 8.549 -15.226 1.00 74.19 240 SER A CA 1
ATOM 1832 C C . SER A 1 240 ? 12.001 7.520 -14.378 1.00 74.19 240 SER A C 1
ATOM 1834 O O . SER A 1 240 ? 11.573 7.175 -13.272 1.00 74.19 240 SER A O 1
ATOM 1836 N N . LEU A 1 241 ? 13.126 7.064 -14.915 1.00 67.06 241 LEU A N 1
ATOM 1837 C CA . LEU A 1 241 ? 14.172 6.385 -14.177 1.00 67.06 241 LEU A CA 1
ATOM 1838 C C . LEU A 1 241 ? 15.411 7.245 -14.338 1.00 67.06 241 LEU A C 1
ATOM 1840 O O . LEU A 1 241 ? 15.857 7.511 -15.452 1.00 67.06 241 LEU A O 1
ATOM 1844 N N . GLY A 1 242 ? 15.911 7.752 -13.222 1.00 59.16 242 GLY A N 1
ATOM 1845 C CA . GLY A 1 242 ? 17.120 8.554 -13.198 1.00 59.16 242 GLY A CA 1
ATOM 1846 C C . GLY A 1 242 ? 18.187 7.829 -12.405 1.00 59.16 242 GLY A C 1
ATOM 1847 O O . GLY A 1 242 ? 17.942 7.362 -11.292 1.00 59.16 242 GLY A O 1
ATOM 1848 N N . ASP A 1 243 ? 19.393 7.771 -12.947 1.00 57.06 243 ASP A N 1
ATOM 1849 C CA . ASP A 1 243 ? 20.540 7.351 -12.165 1.00 57.06 243 ASP A CA 1
ATOM 1850 C C . ASP A 1 243 ? 21.136 8.570 -11.453 1.00 57.06 243 ASP A C 1
ATOM 1852 O O . ASP A 1 243 ? 21.677 9.479 -12.084 1.00 57.06 243 ASP A O 1
ATOM 1856 N N . TRP A 1 244 ? 21.043 8.608 -10.123 1.00 55.78 244 TRP A N 1
ATOM 1857 C CA . TRP A 1 244 ? 21.688 9.659 -9.326 1.00 55.78 244 TRP A CA 1
ATOM 1858 C C . TRP A 1 244 ? 23.216 9.631 -9.421 1.00 55.78 244 TRP A C 1
ATOM 1860 O O . TRP A 1 244 ? 23.868 10.637 -9.147 1.00 55.78 244 TRP A O 1
ATOM 1870 N N . ASN A 1 245 ? 23.796 8.492 -9.795 1.00 55.56 245 ASN A N 1
ATOM 1871 C CA . ASN A 1 245 ? 25.222 8.214 -9.703 1.0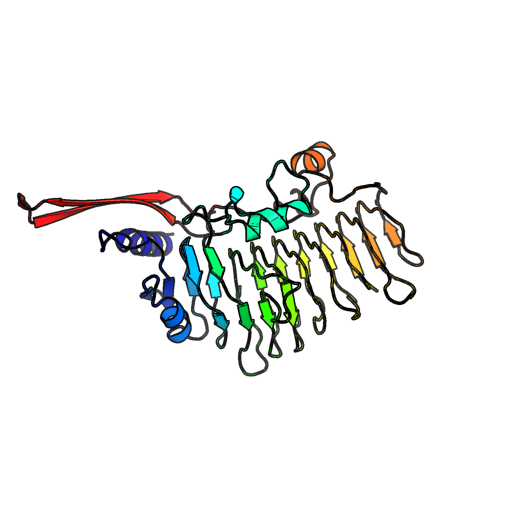0 55.56 245 ASN A CA 1
ATOM 1872 C C . ASN A 1 245 ? 25.845 7.737 -11.023 1.00 55.56 245 ASN A C 1
ATOM 1874 O O . ASN A 1 245 ? 27.012 7.340 -11.014 1.00 55.56 245 ASN A O 1
ATOM 1878 N N . ASN A 1 246 ? 25.118 7.816 -12.144 1.00 54.06 246 ASN A N 1
ATOM 1879 C CA . ASN A 1 246 ? 25.626 7.474 -13.477 1.00 54.06 246 ASN A CA 1
ATOM 1880 C C . ASN A 1 246 ? 26.163 6.023 -13.552 1.00 54.06 246 ASN A C 1
ATOM 1882 O O . ASN A 1 246 ? 27.196 5.755 -14.173 1.00 54.06 246 ASN A O 1
ATOM 1886 N N . ARG A 1 247 ? 25.523 5.096 -12.831 1.00 55.75 247 ARG A N 1
ATOM 1887 C CA . ARG A 1 247 ? 25.831 3.666 -12.833 1.00 55.75 247 ARG A CA 1
ATOM 1888 C C . ARG A 1 247 ? 25.094 2.982 -13.993 1.00 55.75 247 ARG A C 1
ATOM 1890 O O . ARG A 1 247 ? 24.192 3.514 -14.626 1.00 55.75 247 ARG A O 1
ATOM 1897 N N . SER A 1 248 ? 25.535 1.780 -14.340 1.00 56.91 248 SER A N 1
ATOM 1898 C CA . SER A 1 248 ? 24.827 0.968 -15.328 1.00 56.91 248 SER A CA 1
ATOM 1899 C C . SER A 1 248 ? 23.627 0.305 -14.653 1.00 56.91 248 SER A C 1
ATOM 1901 O O . SER A 1 248 ? 23.795 -0.508 -13.739 1.00 56.91 248 SER A O 1
ATOM 1903 N N . THR A 1 249 ? 22.419 0.648 -15.083 1.00 72.19 249 THR A N 1
ATOM 1904 C CA . THR A 1 249 ? 21.188 -0.006 -14.638 1.00 72.19 249 THR A CA 1
ATOM 1905 C C . THR A 1 249 ? 21.033 -1.356 -15.349 1.00 72.19 249 THR A C 1
ATOM 1907 O O . THR A 1 249 ? 21.391 -1.516 -16.507 1.00 72.19 249 THR A O 1
ATOM 1910 N N . HIS A 1 250 ? 20.599 -2.387 -14.628 1.00 85.81 250 HIS A N 1
ATOM 1911 C CA . HIS A 1 250 ? 20.483 -3.762 -15.146 1.00 85.81 250 HIS A CA 1
ATOM 1912 C C . HIS A 1 250 ? 19.071 -4.280 -14.885 1.00 85.81 250 HIS A C 1
ATOM 1914 O O . HIS A 1 250 ? 18.860 -5.300 -14.232 1.00 85.81 250 HIS A O 1
ATOM 1920 N N . ASN A 1 251 ? 18.088 -3.504 -15.319 1.00 88.44 251 ASN A N 1
ATOM 1921 C CA . ASN A 1 251 ? 16.692 -3.762 -15.025 1.00 88.44 251 ASN A CA 1
ATOM 1922 C C . ASN A 1 251 ? 16.064 -4.664 -16.095 1.00 88.44 251 ASN A C 1
ATOM 1924 O O . ASN A 1 251 ? 16.516 -4.735 -17.242 1.00 88.44 251 ASN A O 1
ATOM 1928 N N . THR A 1 252 ? 15.001 -5.366 -15.717 1.00 94.12 252 THR A N 1
ATOM 1929 C CA . THR A 1 252 ? 14.211 -6.197 -16.628 1.00 94.12 252 THR A CA 1
ATOM 1930 C C . THR A 1 252 ? 12.811 -5.624 -16.751 1.00 94.12 252 THR A C 1
ATOM 1932 O O . THR A 1 252 ? 12.113 -5.465 -15.754 1.00 94.12 252 THR A O 1
ATOM 1935 N N . TYR A 1 253 ? 12.384 -5.358 -17.981 1.00 94.75 253 TYR A N 1
ATOM 1936 C CA . TYR A 1 253 ? 11.065 -4.833 -18.312 1.00 94.75 253 TYR A CA 1
ATOM 1937 C C . TYR A 1 253 ? 10.282 -5.863 -19.118 1.00 94.75 253 TYR A C 1
ATOM 1939 O O . TYR A 1 253 ? 10.707 -6.273 -20.202 1.00 94.75 253 TYR A O 1
ATOM 1947 N N . VAL A 1 254 ? 9.111 -6.251 -18.621 1.00 96.88 254 VAL A N 1
ATOM 1948 C CA . VAL A 1 254 ? 8.202 -7.180 -19.298 1.00 96.88 254 VAL A CA 1
ATOM 1949 C C . VAL A 1 254 ? 6.824 -6.548 -19.395 1.00 96.88 254 VAL A C 1
ATOM 1951 O O . VAL A 1 254 ? 6.196 -6.270 -18.381 1.00 96.88 254 VAL A O 1
ATOM 1954 N N . ASN A 1 255 ? 6.319 -6.375 -20.614 1.00 96.06 255 ASN A N 1
ATOM 1955 C CA . ASN A 1 255 ? 5.012 -5.778 -20.880 1.00 96.06 255 ASN A CA 1
ATOM 1956 C C . ASN A 1 255 ? 4.858 -4.342 -20.353 1.00 96.06 255 ASN A C 1
ATOM 1958 O O . ASN A 1 255 ? 3.781 -4.002 -19.893 1.00 96.06 255 ASN A O 1
ATOM 1962 N N . CYS A 1 256 ? 5.911 -3.521 -20.358 1.00 94.50 256 CYS A N 1
ATOM 1963 C CA . CYS A 1 256 ? 5.891 -2.180 -19.759 1.00 94.50 256 CYS A CA 1
ATOM 1964 C C . CYS A 1 256 ? 5.619 -1.060 -20.772 1.00 94.50 256 CYS A C 1
ATOM 1966 O O . CYS A 1 256 ? 6.006 -1.155 -21.938 1.00 94.50 256 CYS A O 1
ATOM 1968 N N . ILE A 1 257 ? 5.062 0.057 -20.298 1.00 92.81 257 ILE A N 1
ATOM 1969 C CA . ILE A 1 257 ? 5.093 1.342 -21.010 1.00 92.81 257 ILE A CA 1
ATOM 1970 C C . ILE A 1 257 ? 6.073 2.262 -20.285 1.00 92.81 257 ILE A C 1
ATOM 1972 O O . ILE A 1 257 ? 5.946 2.467 -19.082 1.00 92.81 257 ILE A O 1
ATOM 1976 N N . TYR A 1 258 ? 7.050 2.820 -20.987 1.00 90.44 258 TYR A N 1
ATOM 1977 C CA . TYR A 1 258 ? 8.120 3.601 -20.364 1.00 90.44 258 TYR A CA 1
ATOM 1978 C C . TYR A 1 258 ? 8.480 4.829 -21.198 1.00 90.44 258 TYR A C 1
ATOM 1980 O O . TYR A 1 258 ? 8.215 4.859 -22.397 1.00 90.44 258 TYR A O 1
ATOM 1988 N N . ARG A 1 259 ? 9.072 5.849 -20.576 1.00 87.94 259 ARG A N 1
ATOM 1989 C CA . ARG A 1 259 ? 9.462 7.076 -21.284 1.00 87.94 259 ARG A CA 1
ATOM 1990 C C . ARG A 1 259 ? 10.806 6.958 -21.980 1.00 87.94 259 ARG A C 1
ATOM 1992 O O . ARG A 1 259 ? 10.908 7.170 -23.184 1.00 87.94 259 ARG A O 1
ATOM 1999 N N . GLU A 1 260 ? 11.828 6.577 -21.225 1.00 84.38 260 GLU A N 1
ATOM 2000 C CA . GLU A 1 260 ? 13.218 6.565 -21.678 1.00 84.38 260 GLU A CA 1
ATOM 2001 C C . GLU A 1 260 ? 13.827 5.178 -21.455 1.00 84.38 260 GLU A C 1
ATOM 2003 O O . GLU A 1 260 ? 13.563 4.520 -20.450 1.00 84.38 260 GLU A O 1
ATOM 2008 N N . SER A 1 261 ? 14.595 4.693 -22.433 1.00 83.88 261 SER A N 1
ATOM 2009 C CA . SER A 1 261 ? 15.315 3.425 -22.302 1.00 83.88 261 SER A CA 1
ATOM 2010 C C . SER A 1 261 ? 16.576 3.600 -21.471 1.00 83.88 261 SER A C 1
ATOM 2012 O O . SER A 1 261 ? 17.287 4.589 -21.620 1.00 83.88 261 SER A O 1
ATOM 2014 N N . GLU A 1 262 ? 16.903 2.575 -20.707 1.00 82.88 262 GLU A N 1
ATOM 2015 C CA . GLU A 1 262 ? 18.099 2.475 -19.898 1.00 82.88 262 GLU A CA 1
ATOM 2016 C C . GLU A 1 262 ? 19.142 1.576 -20.568 1.00 82.88 262 GLU A C 1
ATOM 2018 O O . GLU A 1 262 ? 18.820 0.539 -21.159 1.00 82.88 262 GLU A O 1
ATOM 2023 N N . GLU A 1 263 ? 20.413 1.957 -20.460 1.00 81.50 263 GLU A N 1
ATOM 2024 C CA . GLU A 1 263 ? 21.519 1.122 -20.925 1.00 81.50 263 GLU A CA 1
ATOM 2025 C C . GLU A 1 263 ? 21.611 -0.167 -20.097 1.00 81.50 263 GLU A C 1
ATOM 2027 O O . GLU A 1 263 ? 21.316 -0.156 -18.913 1.00 81.50 263 GLU A O 1
ATOM 2032 N N . ASN A 1 264 ? 22.047 -1.278 -20.704 1.00 86.31 264 ASN A N 1
ATOM 2033 C CA . ASN A 1 264 ? 22.239 -2.593 -20.054 1.00 86.31 264 ASN A CA 1
ATOM 2034 C C . ASN A 1 264 ? 20.984 -3.248 -19.441 1.00 86.31 264 ASN A C 1
ATOM 2036 O O . ASN A 1 264 ? 21.079 -4.319 -18.837 1.00 86.31 264 ASN A O 1
ATOM 2040 N N . SER A 1 265 ? 19.809 -2.666 -19.669 1.00 89.62 265 SER A N 1
ATOM 2041 C CA . SER A 1 265 ? 18.519 -3.238 -19.289 1.00 89.62 265 SER A CA 1
ATOM 2042 C C . SER A 1 265 ? 17.893 -4.069 -20.415 1.00 89.62 265 SER A C 1
ATOM 2044 O O . SER A 1 265 ? 18.230 -3.925 -21.593 1.00 89.62 265 SER A O 1
ATOM 2046 N N . THR A 1 266 ? 16.966 -4.964 -20.065 1.00 94.62 266 THR A N 1
ATOM 2047 C CA . THR A 1 266 ? 16.271 -5.838 -21.025 1.00 94.62 266 THR A CA 1
ATOM 2048 C C . THR A 1 266 ? 14.800 -5.467 -21.160 1.00 94.62 266 THR A C 1
ATOM 2050 O O . THR A 1 266 ? 14.135 -5.165 -20.176 1.00 94.62 266 THR A O 1
ATOM 2053 N N . TYR A 1 267 ? 14.278 -5.507 -22.388 1.00 95.31 267 TYR A N 1
ATOM 2054 C CA . TYR A 1 267 ? 12.903 -5.118 -22.703 1.00 95.31 267 TYR A CA 1
ATOM 2055 C C . TYR A 1 267 ? 12.206 -6.227 -23.490 1.00 95.31 267 TYR A C 1
ATOM 2057 O O . TYR A 1 267 ? 12.680 -6.638 -24.549 1.00 95.31 267 TYR A O 1
ATOM 2065 N N . SER A 1 268 ? 11.060 -6.689 -22.996 1.00 96.88 268 SER A N 1
ATOM 2066 C CA . SER A 1 268 ? 10.234 -7.707 -23.643 1.00 96.88 268 SER A CA 1
ATOM 2067 C C . SER A 1 268 ? 8.782 -7.248 -23.705 1.00 96.88 268 SER A C 1
ATOM 2069 O O . SER A 1 268 ? 8.138 -7.081 -22.674 1.00 96.88 268 SER A O 1
ATOM 2071 N N . ASN A 1 269 ? 8.245 -7.093 -24.918 1.00 95.75 269 ASN A N 1
ATOM 2072 C CA . ASN A 1 269 ? 6.881 -6.602 -25.155 1.00 95.75 269 ASN A CA 1
ATOM 2073 C C . ASN A 1 269 ? 6.618 -5.209 -24.551 1.00 95.75 269 ASN A C 1
ATOM 2075 O O . ASN A 1 269 ? 5.561 -4.982 -23.981 1.00 95.75 269 ASN A O 1
ATOM 2079 N N . CYS A 1 270 ? 7.588 -4.297 -24.621 1.00 94.88 270 CYS A N 1
ATOM 2080 C CA . CYS A 1 270 ? 7.462 -2.961 -24.038 1.00 94.88 270 CYS A CA 1
ATOM 2081 C C . CYS A 1 270 ? 7.244 -1.887 -25.111 1.00 94.88 270 CYS A C 1
ATOM 2083 O O . CYS A 1 270 ? 7.654 -2.057 -26.262 1.00 94.88 270 CYS A O 1
ATOM 2085 N N . TRP A 1 271 ? 6.655 -0.757 -24.717 1.00 93.62 271 TRP A N 1
ATOM 2086 C CA . TRP A 1 271 ? 6.395 0.385 -25.595 1.00 93.62 271 TRP A CA 1
ATOM 2087 C C . TRP A 1 271 ? 6.903 1.687 -24.990 1.00 93.62 271 TRP A C 1
ATOM 2089 O O . TRP A 1 271 ? 6.698 1.955 -23.808 1.00 93.62 271 TRP A O 1
ATOM 2099 N N . GLN A 1 272 ? 7.517 2.521 -25.827 1.00 92.25 272 GLN A N 1
ATOM 2100 C CA . GLN A 1 272 ? 7.882 3.878 -25.440 1.00 92.25 272 GLN A CA 1
ATOM 2101 C C . GLN A 1 272 ? 6.687 4.828 -25.557 1.00 92.25 272 GLN A C 1
ATOM 2103 O O . GLN A 1 272 ? 5.908 4.747 -26.510 1.00 92.25 272 GLN A O 1
ATOM 2108 N N . ASN A 1 273 ? 6.546 5.735 -24.595 1.00 90.56 273 ASN A N 1
ATOM 2109 C CA . ASN A 1 273 ? 5.549 6.798 -24.603 1.00 90.56 273 ASN A CA 1
ATOM 2110 C C . ASN A 1 273 ? 6.113 8.051 -23.925 1.00 90.56 273 ASN A C 1
ATOM 2112 O O . ASN A 1 273 ? 6.791 7.929 -22.919 1.00 90.56 273 ASN A O 1
ATOM 2116 N N . ASP A 1 274 ? 5.801 9.250 -24.415 1.00 86.31 274 ASP A N 1
ATOM 2117 C CA . ASP A 1 274 ? 6.340 10.490 -23.832 1.00 86.31 274 ASP A CA 1
ATOM 2118 C C . ASP A 1 274 ? 5.755 10.837 -22.451 1.00 86.31 274 ASP A C 1
ATOM 2120 O O . ASP A 1 274 ? 6.277 11.717 -21.765 1.00 86.31 274 ASP A O 1
ATOM 2124 N N . SER A 1 275 ? 4.642 10.206 -22.061 1.00 82.50 275 SER A N 1
ATOM 2125 C CA . SER A 1 275 ? 3.914 10.482 -20.816 1.00 82.50 275 SER A CA 1
ATOM 2126 C C . SER A 1 275 ? 3.170 9.242 -20.282 1.00 82.50 275 SER A C 1
ATOM 2128 O O . SER A 1 275 ? 1.938 9.254 -20.152 1.00 82.50 275 SER A O 1
ATOM 2130 N N . PRO A 1 276 ? 3.880 8.139 -19.985 1.00 80.81 276 PRO A N 1
ATOM 2131 C CA . PRO A 1 276 ? 3.287 6.847 -19.643 1.00 80.81 276 PRO A CA 1
ATOM 2132 C C . PRO A 1 276 ? 2.454 6.864 -18.358 1.00 80.81 276 PRO A C 1
ATOM 2134 O O . PRO A 1 276 ? 1.620 5.983 -18.175 1.00 80.81 276 PRO A O 1
ATOM 2137 N N . ASN A 1 277 ? 2.628 7.854 -17.481 1.00 74.75 277 ASN A N 1
ATOM 2138 C CA . ASN A 1 277 ? 1.834 7.966 -16.254 1.00 74.75 277 ASN A CA 1
ATOM 2139 C C . ASN A 1 277 ? 0.635 8.912 -16.360 1.00 74.75 277 ASN A C 1
ATOM 2141 O O . ASN A 1 277 ? -0.122 9.056 -15.396 1.00 74.75 277 ASN A O 1
ATOM 2145 N N . LEU A 1 278 ? 0.418 9.529 -17.527 1.00 75.50 278 LEU A N 1
ATOM 2146 C CA . LEU A 1 278 ? -0.749 10.380 -17.756 1.00 75.50 278 LEU A CA 1
ATOM 2147 C C . LEU A 1 278 ? -1.997 9.614 -18.205 1.00 75.50 278 LEU A C 1
ATOM 2149 O O . LEU A 1 278 ? -3.044 10.220 -18.441 1.00 75.50 278 LEU A O 1
ATOM 2153 N N . PHE A 1 279 ? -1.923 8.285 -18.292 1.00 78.56 279 PHE A N 1
ATOM 2154 C CA . PHE A 1 279 ? -3.091 7.481 -18.611 1.00 78.56 279 PHE A CA 1
ATOM 2155 C C . PHE A 1 279 ? -4.072 7.425 -17.436 1.00 78.56 279 PHE A C 1
ATOM 2157 O O . PHE A 1 279 ? -3.741 7.080 -16.303 1.00 78.56 279 PHE A O 1
ATOM 2164 N N . THR A 1 280 ? -5.328 7.718 -17.740 1.00 78.31 280 THR A N 1
ATOM 2165 C CA . THR A 1 280 ? -6.471 7.413 -16.880 1.00 78.31 280 THR A CA 1
ATOM 2166 C C . THR A 1 280 ? -6.745 5.908 -16.872 1.00 78.31 280 THR A C 1
ATOM 2168 O O . THR A 1 280 ? -6.401 5.182 -17.813 1.00 78.31 280 THR A O 1
ATOM 2171 N N . LYS A 1 281 ? -7.497 5.438 -15.870 1.00 79.00 281 LYS A N 1
ATOM 2172 C CA . LYS A 1 281 ? -8.012 4.058 -15.839 1.00 79.00 281 LYS A CA 1
ATOM 2173 C C . LYS A 1 281 ? -8.702 3.668 -17.151 1.00 79.00 281 LYS A C 1
ATOM 2175 O O . LYS A 1 281 ? -8.452 2.591 -17.689 1.00 79.00 281 LYS A O 1
ATOM 2180 N N . SER A 1 282 ? -9.568 4.541 -17.667 1.00 81.50 282 SER A N 1
ATOM 2181 C CA . SER A 1 282 ? -10.335 4.270 -18.887 1.00 81.50 282 SER A CA 1
ATOM 2182 C C . SER A 1 282 ? -9.441 4.171 -20.125 1.00 81.50 282 SER A C 1
ATOM 2184 O O . SER A 1 282 ? -9.733 3.384 -21.026 1.00 81.50 282 SER A O 1
ATOM 2186 N N . GLN A 1 283 ? -8.363 4.955 -20.196 1.00 85.44 283 GLN A N 1
ATOM 2187 C CA . GLN A 1 283 ? -7.419 4.902 -21.314 1.00 85.44 283 GLN A CA 1
ATOM 2188 C C . GLN A 1 283 ? -6.628 3.596 -21.318 1.00 85.44 283 GLN A C 1
ATOM 2190 O O . GLN A 1 283 ? -6.541 2.961 -22.363 1.00 85.44 283 GLN A O 1
ATOM 2195 N N . LEU A 1 284 ? -6.144 3.138 -20.162 1.00 85.06 284 LEU A N 1
ATOM 2196 C CA . LEU A 1 284 ? -5.454 1.846 -20.066 1.00 85.06 284 LEU A CA 1
ATOM 2197 C C . LEU A 1 284 ? -6.378 0.688 -20.453 1.00 85.06 284 LEU A C 1
ATOM 2199 O O . LEU A 1 284 ? -6.009 -0.165 -21.257 1.00 85.06 284 LEU A O 1
ATOM 2203 N N . GLN A 1 285 ? -7.619 0.709 -19.957 1.00 85.62 285 GLN A N 1
ATOM 2204 C CA . GLN A 1 285 ? -8.612 -0.315 -20.276 1.00 85.62 285 GLN A CA 1
ATOM 2205 C C . GLN A 1 285 ? -8.983 -0.337 -21.764 1.00 85.62 285 GLN A C 1
ATOM 2207 O O . GLN A 1 285 ? -9.000 -1.402 -22.376 1.00 85.62 285 GLN A O 1
ATOM 2212 N N . SER A 1 286 ? -9.272 0.824 -22.358 1.00 86.94 286 SER A N 1
ATOM 2213 C CA . SER A 1 286 ? -9.626 0.917 -23.785 1.00 86.94 286 SER A CA 1
ATOM 2214 C C . SER A 1 286 ? -8.442 0.645 -24.715 1.00 86.94 286 SER A C 1
ATOM 2216 O O . SER A 1 286 ? -8.641 0.109 -25.802 1.00 86.94 286 SER A O 1
ATOM 2218 N N . GLY A 1 287 ? -7.221 0.951 -24.273 1.00 85.94 287 GLY A N 1
ATOM 2219 C CA . GLY A 1 287 ? -5.978 0.607 -24.961 1.00 85.94 287 GLY A CA 1
ATOM 2220 C C . GLY A 1 287 ? -5.569 -0.862 -24.823 1.00 85.94 287 GLY A C 1
ATOM 2221 O O . GLY A 1 287 ? -4.584 -1.266 -25.431 1.00 85.94 287 GLY A O 1
ATOM 2222 N N . GLY A 1 288 ? -6.299 -1.666 -24.040 1.00 86.88 288 GLY A N 1
ATOM 2223 C CA . GLY A 1 288 ? -5.988 -3.080 -23.817 1.00 86.88 288 GLY A CA 1
ATOM 2224 C C . GLY A 1 288 ? -4.759 -3.324 -22.936 1.00 86.88 288 GLY A C 1
ATOM 2225 O O . GLY A 1 288 ? -4.284 -4.455 -22.866 1.00 86.88 288 GLY A O 1
ATOM 2226 N N . TYR A 1 289 ? -4.256 -2.295 -22.250 1.00 89.94 289 TYR A N 1
ATOM 2227 C CA . TYR A 1 289 ? -3.149 -2.418 -21.311 1.00 89.94 289 TYR A CA 1
ATOM 2228 C C . TYR A 1 289 ? -3.683 -2.822 -19.935 1.00 89.94 289 TYR A C 1
ATOM 2230 O O . TYR A 1 289 ? -4.111 -1.998 -19.121 1.00 89.94 289 TYR A O 1
ATOM 2238 N N . ILE A 1 290 ? -3.732 -4.134 -19.726 1.00 88.31 290 ILE A N 1
ATOM 2239 C CA . ILE A 1 290 ? -4.361 -4.792 -18.585 1.00 88.31 290 ILE A CA 1
ATOM 2240 C C . ILE A 1 290 ? -3.281 -5.501 -17.760 1.00 88.31 290 ILE A C 1
ATOM 2242 O O . ILE A 1 290 ? -2.350 -6.093 -18.298 1.00 88.31 290 ILE A O 1
ATOM 2246 N N . GLY A 1 291 ? -3.428 -5.415 -16.442 1.00 86.00 291 GLY A N 1
ATOM 2247 C CA . GLY A 1 291 ? -2.813 -6.211 -15.387 1.00 86.00 291 GLY A CA 1
ATOM 2248 C C . GLY A 1 291 ? -2.521 -7.660 -15.773 1.00 86.00 291 GLY A C 1
ATOM 2249 O O . GLY A 1 291 ? -3.344 -8.309 -16.419 1.00 86.00 291 GLY A O 1
ATOM 2250 N N . THR A 1 292 ? -1.425 -8.227 -15.265 1.00 89.56 292 THR A N 1
ATOM 2251 C CA . THR A 1 292 ? -1.197 -9.688 -15.277 1.00 89.56 292 THR A CA 1
ATOM 2252 C C . THR A 1 292 ? -2.316 -10.461 -14.566 1.00 89.56 292 THR A C 1
ATOM 2254 O O . THR A 1 292 ? -2.520 -11.649 -14.806 1.00 89.56 292 THR A O 1
ATOM 2257 N N . ASP A 1 293 ? -3.083 -9.768 -13.724 1.00 87.81 293 ASP A N 1
ATOM 2258 C CA . ASP A 1 293 ? -4.262 -10.243 -13.006 1.00 87.81 293 ASP A CA 1
ATOM 2259 C C . ASP A 1 293 ? -5.591 -10.024 -13.764 1.00 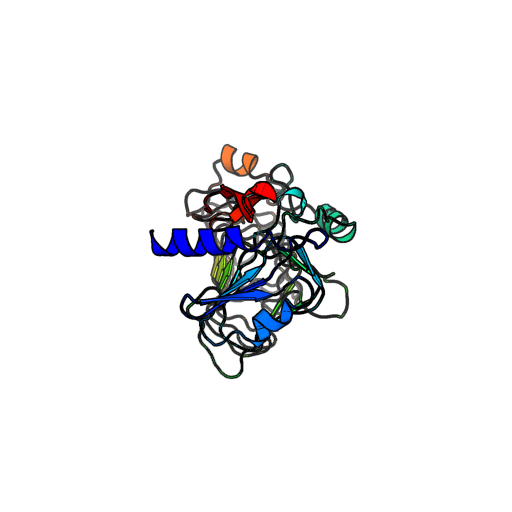87.81 293 ASP A C 1
ATOM 2261 O O . ASP A 1 293 ? -6.665 -10.260 -13.209 1.00 87.81 293 ASP A O 1
ATOM 2265 N N . ASN A 1 294 ? -5.540 -9.616 -15.037 1.00 88.44 294 ASN A N 1
ATOM 2266 C CA . ASN A 1 294 ? -6.689 -9.256 -15.878 1.00 88.44 294 ASN A CA 1
ATOM 2267 C C . ASN A 1 294 ? -7.479 -8.018 -15.409 1.00 88.44 294 ASN A C 1
ATOM 2269 O O . ASN A 1 294 ? -8.652 -7.856 -15.760 1.00 88.44 294 ASN A O 1
ATOM 2273 N N . THR A 1 295 ? -6.861 -7.128 -14.633 1.00 88.94 295 THR A N 1
ATOM 2274 C CA . THR A 1 295 ? -7.475 -5.869 -14.176 1.00 88.94 295 THR A CA 1
ATOM 2275 C C . THR A 1 295 ? -6.707 -4.643 -14.680 1.00 88.94 295 THR A C 1
ATOM 2277 O O . THR A 1 295 ? -5.812 -4.775 -15.494 1.00 88.94 295 THR A O 1
ATOM 2280 N N . VAL A 1 296 ? -7.057 -3.414 -14.298 1.00 85.75 296 VAL A N 1
ATOM 2281 C CA . VAL A 1 296 ? -6.265 -2.245 -14.734 1.00 85.75 296 VAL A CA 1
ATOM 2282 C C . VAL A 1 296 ? -4.950 -2.161 -13.952 1.00 85.75 296 VAL A C 1
ATOM 2284 O O . VAL A 1 296 ? -4.937 -2.472 -12.772 1.00 85.75 296 VAL A O 1
ATOM 2287 N N . VAL A 1 297 ? -3.861 -1.705 -14.571 1.00 86.94 297 VAL A N 1
ATOM 2288 C CA . VAL A 1 297 ? -2.596 -1.428 -13.864 1.00 86.94 297 VAL A CA 1
ATOM 2289 C C . VAL A 1 297 ? -2.804 -0.361 -12.772 1.00 86.94 297 VAL A C 1
ATOM 2291 O O . VAL A 1 297 ? -3.618 0.552 -12.932 1.00 86.94 297 VAL A O 1
ATOM 2294 N N . GLY A 1 298 ? -2.070 -0.467 -11.662 1.00 84.25 298 GLY A N 1
ATOM 2295 C CA . GLY A 1 298 ? -2.117 0.454 -10.524 1.00 84.25 298 GLY A CA 1
ATOM 2296 C C . GLY A 1 298 ? -3.112 0.048 -9.420 1.00 84.25 298 GLY A C 1
ATOM 2297 O O . GLY A 1 298 ? -3.676 -1.046 -9.442 1.00 84.25 298 GLY A O 1
ATOM 2298 N N . PRO A 1 299 ? -3.379 0.928 -8.433 1.00 80.56 299 PRO A N 1
ATOM 2299 C CA . PRO A 1 299 ? -4.150 0.606 -7.223 1.00 80.56 299 PRO A CA 1
ATOM 2300 C C . PRO A 1 299 ? -5.605 0.237 -7.479 1.00 80.56 299 PRO A C 1
ATOM 2302 O O . PRO A 1 299 ? -6.227 -0.420 -6.647 1.00 80.56 299 PRO A O 1
ATOM 2305 N N . LEU A 1 300 ? -6.141 0.595 -8.641 1.00 80.00 300 LEU A N 1
ATOM 2306 C CA . LEU A 1 300 ? -7.491 0.244 -9.075 1.00 80.00 300 LEU A CA 1
ATOM 2307 C C . LEU A 1 300 ? -7.608 -1.165 -9.674 1.00 80.00 300 LEU A C 1
ATOM 2309 O O . LEU A 1 300 ? -8.727 -1.578 -9.999 1.00 80.00 300 LEU A O 1
ATOM 2313 N N . GLY A 1 301 ? -6.480 -1.852 -9.856 1.00 79.56 301 GLY A N 1
ATOM 2314 C CA . GLY A 1 301 ? -6.376 -3.244 -10.280 1.00 79.56 301 GLY A CA 1
ATOM 2315 C C . GLY A 1 301 ? -6.463 -4.246 -9.138 1.00 79.56 301 GLY A C 1
ATOM 2316 O O . GLY A 1 301 ? -6.757 -3.891 -8.004 1.00 79.56 301 GLY A O 1
ATOM 2317 N N . GLY A 1 302 ? -6.181 -5.511 -9.403 1.00 82.56 302 GLY A N 1
ATOM 2318 C CA . GLY A 1 302 ? -6.223 -6.593 -8.435 1.00 82.56 302 GLY A CA 1
ATOM 2319 C C . GLY A 1 302 ? -7.615 -7.172 -8.163 1.00 82.56 302 GLY A C 1
ATOM 2320 O O . GLY A 1 302 ? -8.649 -6.568 -8.465 1.00 82.56 302 GLY A O 1
ATOM 2321 N N . PRO A 1 303 ? -7.658 -8.360 -7.532 1.00 70.44 303 PRO A N 1
ATOM 2322 C CA . PRO A 1 303 ? -8.900 -9.010 -7.110 1.00 70.44 303 PRO A CA 1
ATOM 2323 C C . PRO A 1 303 ? -9.627 -8.230 -6.002 1.00 70.44 303 PRO A C 1
ATOM 2325 O O . PRO A 1 303 ? -10.843 -8.352 -5.849 1.00 70.44 303 PRO A O 1
ATOM 2328 N N . ALA A 1 304 ? -8.892 -7.415 -5.240 1.00 70.06 304 ALA A N 1
ATOM 2329 C CA . ALA A 1 304 ? -9.403 -6.558 -4.177 1.00 70.06 304 ALA A CA 1
ATOM 2330 C C . ALA A 1 304 ? -8.925 -5.108 -4.391 1.00 70.06 304 ALA A C 1
ATOM 2332 O O . ALA A 1 304 ? -8.129 -4.601 -3.593 1.00 70.06 304 ALA A O 1
ATOM 2333 N N . PRO A 1 305 ? -9.410 -4.438 -5.457 1.00 64.50 305 PRO A N 1
ATOM 2334 C CA . PRO A 1 305 ? -8.891 -3.142 -5.863 1.00 64.50 305 PRO A CA 1
ATOM 2335 C C . PRO A 1 305 ? -9.111 -2.105 -4.776 1.00 64.50 305 PRO A C 1
ATOM 2337 O O . PRO A 1 305 ? -10.041 -2.236 -3.969 1.00 64.50 305 PRO A O 1
ATOM 2340 N N . PHE A 1 306 ? -8.302 -1.047 -4.804 1.00 61.56 306 PHE A N 1
ATOM 2341 C CA . PHE A 1 306 ? -8.535 0.150 -4.013 1.00 61.56 306 PHE A CA 1
ATOM 2342 C C . PHE A 1 306 ? -9.996 0.564 -4.167 1.00 61.56 306 PHE A C 1
ATOM 2344 O O . PHE A 1 306 ? -10.503 0.793 -5.268 1.00 61.56 306 PHE A O 1
ATOM 2351 N N . THR A 1 307 ? -10.726 0.522 -3.062 1.00 53.75 307 THR A N 1
ATOM 2352 C CA . THR A 1 307 ? -12.174 0.636 -3.078 1.00 53.75 307 THR A CA 1
ATOM 2353 C C . THR A 1 307 ? -12.628 1.321 -1.811 1.00 53.75 307 THR A C 1
ATOM 2355 O O . THR A 1 307 ? -12.141 1.037 -0.722 1.00 53.75 307 THR A O 1
ATOM 2358 N N . LEU A 1 308 ? -13.601 2.211 -1.979 1.00 49.75 308 LEU A N 1
ATOM 2359 C CA . LEU A 1 308 ? -14.223 2.986 -0.904 1.00 49.75 308 LEU A CA 1
ATOM 2360 C C . LEU A 1 308 ? -15.160 2.150 -0.024 1.00 49.75 308 LEU A C 1
ATOM 2362 O O . LEU A 1 308 ? -15.852 2.674 0.842 1.00 49.75 308 LEU A O 1
ATOM 2366 N N . ILE A 1 309 ? -15.271 0.857 -0.325 1.00 50.84 309 ILE A N 1
ATOM 2367 C CA . ILE A 1 309 ? -16.147 -0.083 0.354 1.00 50.84 309 ILE A CA 1
ATOM 2368 C C . ILE A 1 309 ? -15.240 -0.889 1.283 1.00 50.84 309 ILE A C 1
ATOM 2370 O O . ILE A 1 309 ? -14.443 -1.683 0.780 1.00 50.84 309 ILE A O 1
ATOM 2374 N N . PRO A 1 310 ? -15.334 -0.708 2.612 1.00 49.12 310 PRO A N 1
ATOM 2375 C CA . PRO A 1 310 ? -14.562 -1.501 3.555 1.00 49.12 310 PRO A CA 1
ATOM 2376 C C . PRO A 1 310 ? -14.695 -2.999 3.247 1.00 49.12 310 PRO A C 1
ATOM 2378 O O . PRO A 1 310 ? -15.760 -3.465 2.843 1.00 49.12 310 PRO A O 1
ATOM 2381 N N . SER A 1 311 ? -13.643 -3.782 3.483 1.00 48.00 311 SER A N 1
ATOM 2382 C CA . SER A 1 311 ? -13.679 -5.253 3.368 1.00 48.00 311 SER A CA 1
ATOM 2383 C C . SER A 1 311 ? -14.628 -5.914 4.387 1.00 48.00 311 SER A C 1
ATOM 2385 O O . SER A 1 311 ? -14.870 -7.118 4.361 1.00 48.00 311 SER A O 1
ATOM 2387 N N . GLN A 1 312 ? -15.194 -5.124 5.303 1.00 49.16 312 GLN A N 1
ATOM 2388 C CA . GLN A 1 312 ? -16.180 -5.541 6.293 1.00 49.16 312 GLN A CA 1
ATOM 2389 C C . GLN A 1 312 ? -17.496 -4.768 6.112 1.00 49.16 312 GLN A C 1
ATOM 2391 O O . GLN A 1 312 ? -17.484 -3.628 5.647 1.00 49.16 312 GLN A O 1
ATOM 2396 N N . PRO A 1 313 ? -18.655 -5.337 6.493 1.00 52.41 313 PRO A N 1
ATOM 2397 C CA . PRO A 1 313 ? -19.908 -4.593 6.502 1.00 52.41 313 PRO A CA 1
ATOM 2398 C C . PRO A 1 313 ? -19.823 -3.330 7.362 1.00 52.41 313 PRO A C 1
ATOM 2400 O O . PRO A 1 313 ? -19.270 -3.357 8.461 1.00 52.41 313 PRO A O 1
ATOM 2403 N N . TYR A 1 314 ? -20.419 -2.242 6.883 1.00 53.41 314 TYR A N 1
ATOM 2404 C CA . TYR A 1 314 ? -20.346 -0.927 7.517 1.00 53.41 314 TYR A CA 1
ATOM 2405 C C . TYR A 1 314 ? -21.721 -0.257 7.568 1.00 53.41 314 TYR A C 1
ATOM 2407 O O . TYR A 1 314 ? -22.606 -0.519 6.747 1.00 53.41 314 TYR A O 1
ATOM 2415 N N . VAL A 1 315 ? -21.922 0.600 8.568 1.00 54.16 315 VAL A N 1
ATOM 2416 C CA . VAL A 1 315 ? -23.171 1.350 8.750 1.00 54.16 315 VAL A CA 1
ATOM 2417 C C . VAL A 1 315 ? -23.183 2.561 7.831 1.00 54.16 315 VAL A C 1
ATOM 2419 O O . VAL A 1 315 ? -22.244 3.347 7.832 1.00 54.16 315 VAL A O 1
ATOM 2422 N N . THR A 1 316 ? -24.276 2.747 7.096 1.00 52.00 316 THR A N 1
ATOM 2423 C CA . THR A 1 316 ? -24.490 3.918 6.224 1.00 52.00 316 THR A CA 1
ATOM 2424 C C . THR A 1 316 ? -25.506 4.906 6.775 1.00 52.00 316 THR A C 1
ATOM 2426 O O . THR A 1 316 ? -25.469 6.083 6.440 1.00 52.00 316 THR A O 1
ATOM 2429 N N . SER A 1 317 ? -26.405 4.457 7.648 1.00 50.19 317 SER A N 1
ATOM 2430 C CA . SER A 1 317 ? -27.294 5.345 8.392 1.00 50.19 317 SER A CA 1
ATOM 2431 C C . SER A 1 317 ? -27.768 4.656 9.657 1.00 50.19 317 SER A C 1
ATOM 2433 O O . SER A 1 317 ? -28.032 3.452 9.637 1.00 50.19 317 SER A O 1
ATOM 2435 N N . SER A 1 318 ? -27.961 5.419 10.727 1.00 52.38 318 SER A N 1
ATOM 2436 C CA . SER A 1 318 ? -28.666 4.930 11.906 1.00 52.38 318 SER A CA 1
ATOM 2437 C C . SER A 1 318 ? -29.639 5.983 12.425 1.00 52.38 318 SER A C 1
ATOM 2439 O O . SER A 1 318 ? -29.325 7.170 12.426 1.00 52.38 318 SER A O 1
ATOM 2441 N N . THR A 1 319 ? -30.828 5.557 12.846 1.00 57.75 319 THR A N 1
ATOM 2442 C CA . THR A 1 319 ? -31.798 6.421 13.526 1.00 57.75 319 THR A CA 1
ATOM 2443 C C . THR A 1 319 ? -32.137 5.829 14.879 1.00 57.75 319 THR A C 1
ATOM 2445 O O . THR A 1 319 ? -32.421 4.631 14.968 1.00 57.75 319 THR A O 1
ATOM 2448 N N . LEU A 1 320 ? -32.181 6.681 15.901 1.00 54.88 320 LEU A N 1
ATOM 2449 C CA . LEU A 1 320 ? -32.577 6.322 17.256 1.00 54.88 320 LEU A CA 1
ATOM 2450 C C . LEU A 1 320 ? -33.784 7.131 17.670 1.00 54.88 320 LEU A C 1
ATOM 2452 O O . LEU A 1 320 ? -33.747 8.357 17.670 1.00 54.88 320 LEU A O 1
ATOM 2456 N N . ASN A 1 321 ? -34.835 6.436 18.072 1.00 70.25 321 ASN A N 1
ATOM 2457 C CA . ASN A 1 321 ? -36.010 7.068 18.630 1.00 70.25 321 ASN A CA 1
ATOM 2458 C C . ASN A 1 321 ? -36.350 6.422 19.972 1.00 70.25 321 ASN A C 1
ATOM 2460 O O . ASN A 1 321 ? -36.662 5.232 20.039 1.00 70.25 321 ASN A O 1
ATOM 2464 N N . TYR A 1 322 ? -36.297 7.206 21.045 1.00 73.06 322 TYR A N 1
ATOM 2465 C CA . TYR A 1 322 ? -36.773 6.764 22.348 1.00 73.06 322 TYR A CA 1
ATOM 2466 C C . TYR A 1 322 ? -38.280 6.994 22.460 1.00 73.06 322 TYR A C 1
ATOM 2468 O O . TYR A 1 322 ? -38.764 8.124 22.534 1.00 73.06 322 TYR A O 1
ATOM 2476 N N . VAL A 1 323 ? -39.039 5.905 22.528 1.00 79.62 323 VAL A N 1
ATOM 2477 C CA . VAL A 1 323 ? -40.493 5.950 22.656 1.00 79.62 323 VAL A CA 1
ATOM 2478 C C . VAL A 1 323 ? -40.859 5.936 24.137 1.00 79.62 323 VAL A C 1
ATOM 2480 O O . VAL A 1 323 ? -41.055 4.881 24.744 1.00 79.62 323 VAL A O 1
ATOM 2483 N N . LYS A 1 324 ? -40.982 7.135 24.723 1.00 73.31 324 LYS A N 1
ATOM 2484 C CA . LYS A 1 324 ? -41.262 7.351 26.158 1.00 73.31 324 LYS A CA 1
ATOM 2485 C C . LYS A 1 324 ? -42.482 6.576 26.670 1.00 73.31 324 LYS A C 1
ATOM 2487 O O . LYS A 1 324 ? -42.443 6.052 27.778 1.00 73.31 324 LYS A O 1
ATOM 2492 N N . SER A 1 325 ? -43.538 6.465 25.862 1.00 83.94 325 SER A N 1
ATOM 2493 C CA . SER A 1 325 ? -44.781 5.764 26.227 1.00 83.94 325 SER A CA 1
ATOM 2494 C C . SER A 1 325 ? -44.595 4.260 26.418 1.00 83.94 325 SER A C 1
ATOM 2496 O O . SER A 1 325 ? -45.249 3.663 27.266 1.00 83.94 325 SER A O 1
ATOM 2498 N N . THR A 1 326 ? -43.684 3.647 25.663 1.00 83.25 326 THR A N 1
ATOM 2499 C CA . THR A 1 326 ? -43.400 2.209 25.751 1.00 83.25 326 THR A CA 1
ATOM 2500 C C . THR A 1 326 ? -42.115 1.912 26.516 1.00 83.25 326 THR A C 1
ATOM 2502 O O . THR A 1 326 ? -41.812 0.748 26.762 1.00 83.25 326 THR A O 1
ATOM 2505 N N . LYS A 1 327 ? -41.357 2.953 26.894 1.00 81.00 327 LYS A N 1
ATOM 2506 C CA . LYS A 1 327 ? -39.991 2.859 27.426 1.00 81.00 327 LYS A CA 1
ATOM 2507 C C . LYS A 1 327 ? -39.064 2.033 26.519 1.00 81.00 327 LYS A C 1
ATOM 2509 O O . LYS A 1 327 ? -38.118 1.420 27.008 1.00 81.00 327 LYS A O 1
ATOM 2514 N N . LYS A 1 328 ? -39.334 2.004 25.208 1.00 70.94 328 LYS A N 1
ATOM 2515 C CA . LYS A 1 328 ? -38.541 1.265 24.216 1.00 70.94 328 LYS A CA 1
ATOM 2516 C C . LYS A 1 328 ? -37.660 2.201 23.404 1.00 70.94 328 LYS A C 1
ATOM 2518 O O . LYS A 1 328 ? -37.994 3.363 23.180 1.00 70.94 328 LYS A O 1
ATOM 2523 N N . LEU A 1 329 ? -36.549 1.651 22.936 1.00 64.06 329 LEU A N 1
ATOM 2524 C CA . LEU A 1 329 ? -35.653 2.275 21.979 1.00 64.06 329 LEU A CA 1
ATOM 2525 C C . LEU A 1 329 ? -35.930 1.666 20.600 1.00 64.06 329 LEU A C 1
ATOM 2527 O O . LEU A 1 329 ? -35.809 0.454 20.432 1.00 64.06 329 LEU A O 1
ATOM 2531 N N . ASN A 1 330 ? -36.300 2.490 19.628 1.00 71.62 330 ASN A N 1
ATOM 2532 C CA . ASN A 1 330 ? -36.408 2.085 18.234 1.00 71.62 330 ASN A CA 1
ATOM 2533 C C . ASN A 1 330 ? -35.108 2.451 17.530 1.00 71.62 330 ASN A C 1
ATOM 2535 O O . ASN A 1 330 ? -34.752 3.628 17.447 1.00 71.62 330 ASN A O 1
ATOM 2539 N N . VAL A 1 331 ? -34.415 1.433 17.039 1.00 63.16 331 VAL A N 1
ATOM 2540 C CA . VAL A 1 331 ? -33.142 1.567 16.342 1.00 63.16 331 VAL A CA 1
ATOM 2541 C C . VAL A 1 331 ? -33.334 1.058 14.923 1.00 63.16 331 VAL A C 1
ATOM 2543 O O . VAL A 1 331 ? -33.652 -0.113 14.737 1.00 63.16 331 VAL A O 1
ATOM 2546 N N . ASN A 1 332 ? -33.122 1.924 13.935 1.00 66.31 332 ASN A N 1
ATOM 2547 C CA . ASN A 1 332 ? -32.976 1.491 12.546 1.00 66.31 332 ASN A CA 1
ATOM 2548 C C . ASN A 1 332 ? -31.521 1.664 12.153 1.00 66.31 332 ASN A C 1
ATOM 2550 O O . ASN A 1 332 ? -30.969 2.745 12.358 1.00 66.31 332 ASN A O 1
ATOM 2554 N N . VAL A 1 333 ? -30.920 0.626 11.579 1.00 56.22 333 VAL A N 1
ATOM 2555 C CA . VAL A 1 333 ? -29.565 0.701 11.037 1.00 56.22 333 VAL A CA 1
ATOM 2556 C C . VAL A 1 333 ? -29.560 0.162 9.622 1.00 56.22 333 VAL A C 1
ATOM 2558 O O . VAL A 1 333 ? -30.032 -0.946 9.372 1.00 56.22 333 VAL A O 1
ATOM 2561 N N . THR A 1 334 ? -28.999 0.942 8.709 1.00 57.25 334 THR A N 1
ATOM 2562 C CA . THR A 1 334 ? -28.738 0.515 7.337 1.00 57.25 334 THR A CA 1
ATOM 2563 C C . THR A 1 334 ? -27.286 0.085 7.261 1.00 57.25 334 THR A C 1
ATOM 2565 O O . THR A 1 334 ? -26.381 0.903 7.432 1.00 57.25 334 THR A O 1
ATOM 2568 N N . VAL A 1 335 ? -27.061 -1.200 7.008 1.00 54.09 335 VAL A N 1
ATOM 2569 C CA . VAL A 1 335 ? -25.724 -1.777 6.844 1.00 54.09 335 VAL A CA 1
ATOM 2570 C C . VAL A 1 335 ? -25.520 -2.083 5.368 1.00 54.09 335 VAL A C 1
ATOM 2572 O O . VAL A 1 335 ? -26.363 -2.738 4.755 1.00 54.09 335 VAL A O 1
ATOM 2575 N N . LYS A 1 336 ? -24.409 -1.621 4.795 1.00 53.81 336 LYS A N 1
ATOM 2576 C CA . LYS A 1 336 ? -23.947 -2.099 3.491 1.00 53.81 336 LYS A CA 1
ATOM 2577 C C . LYS A 1 336 ? -22.975 -3.246 3.709 1.00 53.81 336 LYS A C 1
ATOM 2579 O O . LYS A 1 336 ? -22.161 -3.217 4.632 1.00 53.81 336 LYS A O 1
ATOM 2584 N N . GLN A 1 337 ? -23.096 -4.275 2.876 1.00 52.03 337 GLN A N 1
ATOM 2585 C CA . GLN A 1 337 ? -22.108 -5.341 2.841 1.00 52.03 337 GLN A CA 1
ATOM 2586 C C . GLN A 1 337 ? -20.769 -4.733 2.411 1.00 52.03 337 GLN A C 1
ATOM 2588 O O . GLN A 1 337 ? -20.730 -3.926 1.480 1.00 52.03 337 GLN A O 1
ATOM 2593 N N . GLY A 1 338 ? -19.709 -5.090 3.134 1.00 50.94 338 GLY A N 1
ATOM 2594 C CA . GLY A 1 338 ? -18.349 -4.831 2.688 1.00 50.94 338 GLY A CA 1
ATOM 2595 C C . GLY A 1 338 ? -18.035 -5.634 1.432 1.00 50.94 338 GLY A C 1
ATOM 2596 O O . GLY A 1 338 ? -18.847 -6.463 1.008 1.00 50.94 338 GLY A O 1
ATOM 2597 N N . LYS A 1 339 ? -16.882 -5.372 0.832 1.00 49.41 339 LYS A N 1
ATOM 2598 C CA . LYS A 1 339 ? -16.477 -6.046 -0.401 1.00 49.41 339 LYS A CA 1
ATOM 2599 C C . LYS A 1 339 ? -16.083 -7.504 -0.189 1.00 49.41 339 LYS A C 1
ATOM 2601 O O . LYS A 1 339 ? -15.452 -7.793 0.853 1.00 49.41 339 LYS A O 1
#

Foldseek 3Di:
DVLQVVLLVVQFPPLAPDPPADSKKKWKQDPSDIDIDGLVCNQVSQVVDAAPIEMEIFFFEREEEAERQHLYAYFYLAADQLLDLHHLPFQPDDPCSVVVNVVDPPPRGQAAEYNYAYEYRHPDEEEHPDARYEHYEQADDPPDPRDFSYEYEEHYEHHEYALYETAEYEYPEAYEAYEAALYEYCAYACPNYYAYHAFQAEHNEHPDLDAPAAYEYFLYEYEERERYAPYEYHLYEEQDYHDPPPDQHCYEAHCYEYADDGHNYYYHNYHHDNCRRRDRQVRCVVVVSAGPQRHHRHQCDDPDHNDSFGQGKDWPDWDWDQDPVVSDIDIDTDIDGGD

=== Feature glossary ===
A reading guide for the features in this record.

Start from the sequence.

  · Sequence gives the chain of amino acids in standard one-letter code (A=alanine, C=cysteine, …, Y=tyrosine), read N→C. It is the only feature that is directly encoded by the gene; all structural features are derived from the folded form of this sequence.

Fold it, and you get atomic coordinates and the backbone conformation that goes with them.

  · Structure coordinates are given as an mmCIF _atom_site loop: one row per atom with element, residue name, chain id, sequence number, and x/y/z position in Å. Only the four main-chain atoms per residue are included here; side chains are omitted to keep the record compact.

  · Backbone dihedral angles. Every residue except chain termini has a φ (preceding-C → N → Cα → C) and a ψ (N → Cα → C → next-N). They are reported in degrees following the IUPAC sign convention. Secondary structure is essentially a statement about which (φ, ψ) basin each residue occupies.

  · Eight-state secondary structure (DSSP): H is the canonical α-helix, G the tighter 3₁₀-helix, I the wider π-helix; E/B are β-structure, T and S are turns and bends, and '-' is everything else. DSSP derives these from the pattern of main-chain N–H···O=C hydrogen bonds, not from the sequence.

  · SS3 is a coarse helix/strand/coil call (letters a/b/c) made by the P-SEA algorithm from inter-Cα distances and dihedrals. It is less detailed than DSSP but needs only Cα positions.

Summarize the fold with a handful of shape descriptors and a per-residue structural alphabet.

  · Radius of gyration (Rg) is the root-mean-square distance of Cα atoms from their centroid — a single number for overall size and compactness. A globular domain of N residues has Rg ≈ 2.2·N^0.38 Å; an extended or disordered chain has a much larger Rg. The Cα contact count is the number of residue pairs whose Cα atoms are within 8 Å and are more than four positions apart in sequence — a standard proxy for tertiary packing density. The bounding box is the smallest axis-aligned box enclosing all Cα atoms.

  · 3Di is Foldseek's structural alphabet. Each residue is assigned one of twenty discrete states based on how its Cα sits relative to its spatial (not sequential) neighbors. Aligning 3Di strings finds structural homologs roughly as well as full 3D superposition, but orders of magnitude faster.

  · Solvent-accessible surface area (SASA) is the area in Å² traced out by the centre of a 1.4 Å probe sphere (a water molecule) rolled over the protein's van der Waals surface (Shrake–Rupley / Lee–Richards construction). Buried residues have near-zero SASA; fully exposed residues can exceed 200 Å². The total SASA scales roughly with the number of surface residues.

Ask how reliable the model is.

  · For AlphaFold models, the B-factor field carries pLDDT — the model's own estimate of local accuracy on a 0–100 scale. Regions with pLDDT<50 should be treated as essentially unmodeled; they often correspond to intrinsically disordered segments.

  · For experimental (PDB) structures, the B-factor (temperature factor) quantifies the positional spread of each atom in the crystal — a combination of thermal vibration and static disorder — in units of Å². High B-factors mark flexible loops or poorly resolved regions; low B-factors mark the rigid, well-ordered core.

  · Predicted Aligned Error (PAE) is an AlphaFold confidence matrix: entry (i, j) is the expected error in the position of residue j, in ångströms, when the prediction is superimposed on the true structure at residue i. Low PAE within a block of residues means that block is internally rigid and well-predicted; high PAE between two blocks means their relative placement is uncertain even if each block individually is confident.

Place it in context: what it resembles, what it is annotated as, and how it looks.

  · Structural nearest neighbors (via Foldseek easy-search vs the PDB). Reported per hit: target PDB id, E-value, and alignment TM-score. A TM-score above ~0.5 is the conventional threshold for 'same fold'.

  · Functional annotations link the protein to curated databases. InterPro entries identify conserved domains and families by matching the sequence against member-database signatures (Pfam, PROSITE, CDD, …). Gene Ontology (GO) terms describe molecular function, biological process, and cellular component in a controlled vocabulary. CATH places the structure in a hierarchical fold classification (Class/Architecture/Topology/Homologous-superfamily). The organism is the source species.

  · The contact map is a binary N×N matrix image: pixel (i, j) is dark where Cα_i and Cα_j are within 8 Å and |i−j|>4. Because the |i−j|>4 filter removes local helical contacts, off-diagonal stripes parallel to the main diagonal indicate parallel β-sheets; stripes perpendicular to it indicate antiparallel β-sheets. The Ramachandran plot scatters every residue's (φ, ψ) pair against the sterically allowed regions. The PAE heatmap renders the predicted-aligned-error matrix.

  · Six rendered views show the 3D structure from the faces of a cube — i.e. along ±x, ±y, ±z. Rendering representation is drawn randomly per protein from cartoon (secondary-structure ribbons), sticks (backbone bonds), or molecular surface; coloring is either N→C rainbow (blue at the N-terminus through red at the C-terminus) or one color per chain.